Protein AF-A0A815VC50-F1 (afdb_monomer_lite)

Sequence (295 aa):
MYHSRWTILRDLRRMSMQDFLNVAVPGYKASHRHTVRRRLSILYHKERKRVKEILRNVQAISLTTDVWRSTTRSDHEIEENVSDDTSECSTDEEHDEAKGSCDTSSEEEENDESDDKTVNVQELSEVENIENEKERGETELLIRVHNVLKKTRAIISLIRRSSVIDAHVRLKAKNRLIEVDQDPQLTTNEIKKKLGTKVSDLFLDFIVRWNSTFRMVKRFLTYREVISALIAPSHLVKDLKNGQVDKLKSFEFTHETWDKLASLKRIMEPFSWATKMLSGRTYETLAIAQFVMKS

Secondary structure (DSSP, 8-state):
----TTHHHHHTTSHHHHHHHHHHSTTPPPPPHHHHHHHHHHHHHHHHHHHHHHHTT-S-----------S---SS--------------------------------------------HHHHHHHHHHHHHHHHHHHHHHHHHHHHHHHHHHHHHHHHH-HHHHHHHHHHHHHHHHHTT--TT--HHHHHHHHTS-PPPP----TT-HHHHHHHHHHHHTTHHHHHHHHTTGGGSTT--HHHHHHHHHT---HHHHHHHHHHHHHHHHHHHHHHHHT-SSS-HHHHHHHHHT-

Organism: NCBI:txid1234261

Foldseek 3Di:
DDDDPDVVLVVCPDPVNVVVCCVVPNPDDRDDPVVVVVVVVVVVVVVVVVVVVVVVPDPDDDDDDDDDDDPPPPDDDPDPPPPPPPDDDDDDDDDDDDDDDDDDDDDDDDDDDDDDDPDDPVVVVVVVVVVVVVVVVVVVVVVVLVLLLVLLQLLLVLCVVDPLSVVQLQVVLLVVVVVVPPPVPDDPVNVVVSNPDRLDGQDRAPVVDVLSVLVNLVSSLSSVVSLCVCLVPVVPRPPDDPVSNVSSPVSPCDPVSSVVSVVVNVVCVLVNVLCVQLVDDPDDNVVVNVVSVVD

InterPro domains:
  IPR012337 Ribonuclease H-like superfamily [SSF53098] (49-286)
  IPR052035 Zinc finger BED domain-containing [PTHR46481] (144-282)

Radius of gyration: 29.99 Å; chains: 1; bounding box: 70×73×72 Å

pLDDT: mean 71.06, std 22.18, range [24.05, 96.62]

Structure (mmCIF, N/CA/C/O backbone):
data_AF-A0A815VC50-F1
#
_entry.id   AF-A0A815VC50-F1
#
loop_
_atom_site.group_PDB
_atom_site.id
_atom_site.type_symbol
_atom_site.label_atom_id
_atom_site.label_alt_id
_atom_site.label_comp_id
_atom_site.label_asym_id
_atom_site.label_entity_id
_atom_site.label_seq_id
_atom_site.pdbx_PDB_ins_code
_atom_site.Cartn_x
_atom_site.Cartn_y
_atom_site.Cartn_z
_atom_site.occupancy
_atom_site.B_iso_or_equiv
_atom_site.auth_seq_id
_atom_site.auth_comp_id
_atom_site.auth_asym_id
_atom_site.auth_atom_id
_atom_site.pdbx_PDB_model_num
ATOM 1 N N . MET A 1 1 ? -13.812 7.001 0.220 1.00 32.41 1 MET A N 1
ATOM 2 C CA . MET A 1 1 ? -14.513 6.054 -0.676 1.00 32.41 1 MET A CA 1
ATOM 3 C C . MET A 1 1 ? -16.007 6.323 -0.560 1.00 32.41 1 MET A C 1
ATOM 5 O O . MET A 1 1 ? -16.736 5.509 -0.022 1.00 32.41 1 MET A O 1
ATOM 9 N N . TYR A 1 2 ? -16.453 7.488 -1.028 1.00 31.72 2 TYR A N 1
ATOM 10 C CA . TYR A 1 2 ? -17.873 7.817 -1.104 1.00 31.72 2 TYR A CA 1
ATOM 11 C C . TYR A 1 2 ? -18.279 7.659 -2.561 1.00 31.72 2 TYR A C 1
ATOM 13 O O . TYR A 1 2 ? -18.161 8.562 -3.382 1.00 31.72 2 TYR A O 1
ATOM 21 N N . HIS A 1 3 ? -18.619 6.421 -2.912 1.00 34.75 3 HIS A N 1
ATOM 22 C CA . HIS A 1 3 ? -19.383 6.170 -4.119 1.00 34.75 3 HIS A CA 1
ATOM 23 C C . HIS A 1 3 ? -20.773 6.760 -3.900 1.00 34.75 3 HIS A C 1
ATOM 25 O O . HIS A 1 3 ? -21.387 6.534 -2.861 1.00 34.75 3 HIS A O 1
ATOM 31 N N . SER A 1 4 ? -21.212 7.541 -4.882 1.00 39.03 4 SER A N 1
ATOM 32 C CA . SER A 1 4 ? -22.511 8.193 -5.006 1.00 39.03 4 SER A CA 1
ATOM 33 C C . SER A 1 4 ? -23.614 7.442 -4.262 1.00 39.03 4 SER A C 1
ATOM 35 O O . SER A 1 4 ? -23.764 6.238 -4.459 1.00 39.03 4 SER A O 1
ATOM 37 N N . ARG A 1 5 ? -24.381 8.184 -3.457 1.00 44.69 5 ARG A N 1
ATOM 38 C CA . ARG A 1 5 ? -25.388 7.808 -2.443 1.00 44.69 5 ARG A CA 1
ATOM 39 C C . ARG A 1 5 ? -26.278 6.561 -2.675 1.00 44.69 5 ARG A C 1
ATOM 41 O O . ARG A 1 5 ? -26.993 6.214 -1.751 1.00 44.69 5 ARG A O 1
ATOM 48 N N . TRP A 1 6 ? -26.267 5.858 -3.819 1.00 55.69 6 TRP A N 1
ATOM 49 C CA . TRP A 1 6 ? -27.098 4.671 -4.106 1.00 55.69 6 TRP A CA 1
ATOM 50 C C . TRP A 1 6 ? -26.498 3.650 -5.107 1.00 55.69 6 TRP A C 1
ATOM 52 O O . TRP A 1 6 ? -27.229 3.096 -5.934 1.00 55.69 6 TRP A O 1
ATOM 62 N N . THR A 1 7 ? -25.194 3.348 -5.066 1.00 55.28 7 THR A N 1
ATOM 63 C CA . THR A 1 7 ? -24.587 2.352 -5.982 1.00 55.28 7 THR A CA 1
ATOM 64 C C . THR A 1 7 ? -25.113 0.929 -5.799 1.00 55.28 7 THR A C 1
ATOM 66 O O . THR A 1 7 ? -25.376 0.271 -6.797 1.00 5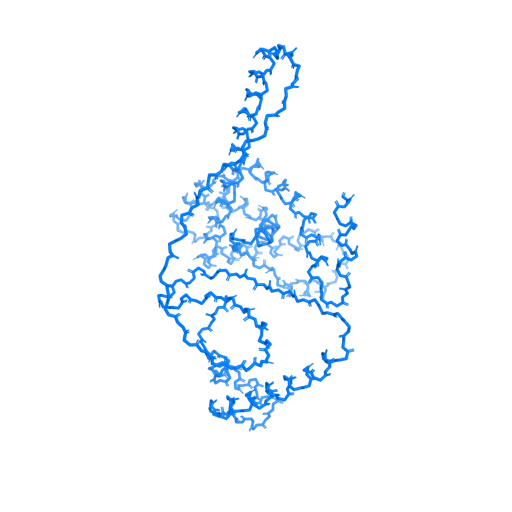5.28 7 THR A O 1
ATOM 69 N N . ILE A 1 8 ? -25.408 0.487 -4.574 1.00 58.78 8 ILE A N 1
ATOM 70 C CA . ILE A 1 8 ? -25.855 -0.896 -4.300 1.00 58.78 8 ILE A CA 1
ATOM 71 C C . ILE A 1 8 ? -27.151 -1.248 -5.055 1.00 58.78 8 ILE A C 1
ATOM 73 O O . ILE A 1 8 ? -27.265 -2.316 -5.651 1.00 58.78 8 ILE A O 1
ATOM 77 N N . LEU A 1 9 ? -28.128 -0.335 -5.099 1.00 63.12 9 LEU A N 1
ATOM 78 C CA . LEU A 1 9 ? -29.391 -0.553 -5.824 1.00 63.12 9 LEU A CA 1
ATOM 79 C C . LEU A 1 9 ? -29.242 -0.468 -7.346 1.00 63.12 9 LEU A C 1
ATOM 81 O O . LEU A 1 9 ? -30.058 -1.034 -8.079 1.00 63.12 9 LEU A O 1
ATOM 85 N N . ARG A 1 10 ? -28.235 0.272 -7.822 1.00 66.50 10 ARG A N 1
ATOM 86 C CA . ARG A 1 10 ? -27.854 0.297 -9.236 1.00 66.50 10 ARG A CA 1
ATOM 87 C C . ARG A 1 10 ? -27.146 -1.001 -9.615 1.00 66.50 10 ARG A C 1
ATOM 89 O O . ARG A 1 10 ? -27.420 -1.548 -10.676 1.00 66.50 10 ARG A O 1
ATOM 96 N N . ASP A 1 11 ? -26.304 -1.516 -8.728 1.00 70.50 11 ASP A N 1
ATOM 97 C CA . ASP A 1 11 ? -25.527 -2.733 -8.933 1.00 70.50 11 ASP A CA 1
ATOM 98 C C . ASP A 1 11 ? -26.416 -3.985 -8.919 1.00 70.50 11 ASP A C 1
ATOM 100 O O . ASP A 1 11 ? -26.249 -4.841 -9.780 1.00 70.50 11 ASP A O 1
ATOM 104 N N . LEU A 1 12 ? -27.453 -4.038 -8.069 1.00 72.00 12 LEU A N 1
ATOM 105 C CA . LEU A 1 12 ? -28.485 -5.094 -8.098 1.00 72.00 12 LEU A CA 1
ATOM 106 C C . LEU A 1 12 ? -29.311 -5.129 -9.395 1.00 72.00 12 LEU A C 1
ATOM 108 O O . LEU A 1 12 ? -29.984 -6.120 -9.673 1.00 72.00 12 LEU A O 1
ATOM 112 N N . ARG A 1 13 ? -29.290 -4.048 -10.182 1.00 72.88 13 ARG A N 1
ATOM 113 C CA . ARG A 1 13 ? -29.954 -3.963 -11.489 1.00 72.88 13 ARG A CA 1
ATOM 114 C C . ARG A 1 13 ? -29.009 -4.164 -12.673 1.00 72.88 13 ARG A C 1
ATOM 116 O O . ARG A 1 13 ? -29.467 -4.116 -13.809 1.00 72.88 13 ARG A O 1
ATOM 123 N N . ARG A 1 14 ? -27.713 -4.386 -12.441 1.00 81.31 14 ARG A N 1
ATOM 124 C CA . ARG A 1 14 ? -26.775 -4.734 -13.517 1.00 81.31 14 ARG A CA 1
ATOM 125 C C . ARG A 1 14 ? -27.054 -6.152 -14.005 1.00 81.31 14 ARG A C 1
ATOM 127 O O . ARG A 1 14 ? -27.254 -7.034 -13.175 1.00 81.31 14 ARG A O 1
ATOM 134 N N . MET A 1 15 ? -26.992 -6.367 -15.324 1.00 77.50 15 MET A N 1
ATOM 135 C CA . MET A 1 15 ? -27.198 -7.685 -15.951 1.00 77.50 15 MET A CA 1
ATOM 136 C C . MET A 1 15 ? -26.395 -8.782 -15.253 1.00 77.50 15 MET A C 1
ATOM 138 O O . MET A 1 15 ? -26.977 -9.739 -14.772 1.00 77.50 15 MET A O 1
ATOM 142 N N . SER A 1 16 ? -25.092 -8.572 -15.043 1.00 80.69 16 SER A N 1
ATOM 143 C CA . SER A 1 16 ? -24.226 -9.562 -14.389 1.00 80.69 16 SER A CA 1
ATOM 144 C C . SER A 1 16 ? -24.692 -9.974 -12.986 1.00 80.69 16 SER A C 1
ATOM 146 O O . SER A 1 16 ? -24.498 -11.113 -12.575 1.00 80.69 16 SER A O 1
ATOM 148 N N . MET A 1 17 ? -25.287 -9.047 -12.228 1.00 83.56 17 MET A N 1
ATOM 149 C CA . MET A 1 17 ? -25.815 -9.334 -10.894 1.00 83.56 17 MET A CA 1
ATOM 150 C C . MET A 1 17 ? -27.189 -10.004 -10.975 1.00 83.56 17 MET A C 1
ATOM 152 O O . MET A 1 17 ? -27.487 -10.865 -10.157 1.00 83.56 17 MET A O 1
ATOM 156 N N . GLN A 1 18 ? -28.016 -9.641 -11.958 1.00 82.06 18 GLN A N 1
ATOM 157 C CA . GLN A 1 18 ? -29.292 -10.314 -12.213 1.00 82.06 18 GLN A CA 1
ATOM 158 C C . GLN A 1 18 ? -29.081 -11.757 -12.671 1.00 82.06 18 GLN A C 1
ATOM 160 O O . GLN A 1 18 ? -29.758 -12.641 -12.164 1.00 82.06 18 GLN A O 1
ATOM 165 N N . ASP A 1 19 ? -28.104 -12.007 -13.540 1.00 84.31 19 ASP A N 1
ATOM 166 C CA . ASP A 1 19 ? -27.729 -13.350 -13.985 1.00 84.31 19 ASP A CA 1
ATOM 167 C C . ASP A 1 19 ? -27.261 -14.200 -12.799 1.00 84.31 19 ASP A C 1
ATOM 169 O O . ASP A 1 19 ? -27.756 -15.306 -12.589 1.00 84.31 19 ASP A O 1
ATOM 173 N N . PHE A 1 20 ? -26.382 -13.647 -11.954 1.00 87.25 20 PHE A N 1
ATOM 174 C CA . PHE A 1 20 ? -25.964 -14.294 -10.710 1.00 87.25 20 PHE A CA 1
ATOM 175 C C . PHE A 1 20 ? -27.154 -14.603 -9.789 1.00 87.25 20 PHE A C 1
ATOM 177 O O . PHE A 1 20 ? -27.269 -15.714 -9.274 1.00 87.25 20 PHE A O 1
ATOM 184 N N . LEU A 1 21 ? -28.056 -13.638 -9.588 1.00 86.06 21 LEU A N 1
ATOM 185 C CA . LEU A 1 21 ? -29.216 -13.802 -8.712 1.00 86.06 21 LEU A CA 1
ATOM 186 C C . LEU A 1 21 ? -30.240 -14.784 -9.280 1.00 86.06 21 LEU A C 1
ATOM 188 O O . LEU A 1 21 ? -30.846 -15.502 -8.501 1.00 86.06 21 LEU A O 1
ATOM 192 N N . ASN A 1 22 ? -30.397 -14.870 -10.599 1.00 83.62 22 ASN A N 1
ATOM 193 C CA . ASN A 1 22 ? -31.264 -15.855 -11.242 1.00 83.62 22 ASN A CA 1
ATOM 194 C C . ASN A 1 22 ? -30.740 -17.285 -11.065 1.00 83.62 22 ASN A C 1
ATOM 196 O O . ASN A 1 22 ? -31.541 -18.207 -10.940 1.00 83.62 22 ASN A O 1
ATOM 200 N N . VAL A 1 23 ? -29.416 -17.472 -11.025 1.00 89.31 23 VAL A N 1
ATOM 201 C CA . VAL A 1 23 ? -28.799 -18.774 -10.724 1.00 89.31 23 VAL A CA 1
ATOM 202 C C . VAL A 1 23 ? -28.910 -19.102 -9.235 1.00 89.31 23 VAL A C 1
ATOM 204 O O . VAL A 1 23 ? -29.291 -20.212 -8.877 1.00 89.31 23 VAL A O 1
ATOM 207 N N . ALA A 1 24 ? -28.581 -18.149 -8.358 1.00 89.50 24 ALA A N 1
ATOM 208 C CA . ALA A 1 24 ? -28.554 -18.377 -6.914 1.00 89.50 24 ALA A CA 1
ATOM 209 C C . ALA A 1 24 ? -29.959 -18.471 -6.292 1.00 89.50 24 ALA A C 1
ATOM 211 O O . ALA A 1 24 ? -30.178 -19.246 -5.364 1.00 89.50 24 ALA A O 1
ATOM 212 N N . VAL A 1 25 ? -30.902 -17.664 -6.783 1.00 87.25 25 VAL A N 1
ATOM 213 C CA . VAL A 1 25 ? -32.291 -17.583 -6.318 1.00 87.25 25 VAL A CA 1
ATOM 214 C C . VAL A 1 25 ? -33.215 -17.431 -7.538 1.00 87.25 25 VAL A C 1
ATOM 216 O O . VAL A 1 25 ? -33.608 -16.313 -7.896 1.00 87.25 25 VAL A O 1
ATOM 219 N N . PRO A 1 26 ? -33.579 -18.547 -8.197 1.00 87.25 26 PRO A N 1
ATOM 220 C CA . PRO A 1 26 ? -34.453 -18.524 -9.364 1.00 87.25 26 PRO A CA 1
ATOM 221 C C . PRO A 1 26 ? -35.760 -17.774 -9.085 1.00 87.25 26 PRO A C 1
ATOM 223 O O . PRO A 1 26 ? -36.450 -18.033 -8.100 1.00 87.25 26 PRO A O 1
ATOM 226 N N . GLY A 1 27 ? -36.097 -16.813 -9.949 1.00 81.62 27 GLY A N 1
ATOM 227 C CA . GLY A 1 27 ? -37.299 -15.984 -9.804 1.00 81.62 27 GLY A CA 1
ATOM 228 C C . GLY A 1 27 ? -37.138 -14.747 -8.912 1.00 81.62 27 GLY A C 1
ATOM 229 O O . GLY A 1 27 ? -38.129 -14.065 -8.632 1.00 81.62 27 GLY A O 1
ATOM 230 N N . TYR A 1 28 ? -35.918 -14.410 -8.484 1.00 81.56 28 TYR A N 1
ATOM 231 C CA . TYR A 1 28 ? -35.664 -13.184 -7.732 1.00 81.56 28 TYR A CA 1
ATOM 232 C C . TYR A 1 28 ? -36.049 -11.926 -8.532 1.00 81.56 28 TYR A C 1
ATOM 234 O O . TYR A 1 28 ? -35.474 -11.613 -9.573 1.00 81.56 28 TYR A O 1
ATOM 242 N N . LYS A 1 29 ? -36.996 -11.142 -8.002 1.00 77.31 29 LYS A N 1
ATOM 243 C CA . LYS A 1 29 ? -37.354 -9.818 -8.535 1.00 77.31 29 LYS A CA 1
ATOM 244 C C . LYS A 1 29 ? -36.752 -8.724 -7.663 1.00 77.31 29 LYS A C 1
ATOM 246 O O . LYS A 1 29 ? -37.074 -8.604 -6.479 1.00 77.31 29 LYS A O 1
ATOM 251 N N . ALA A 1 30 ? -35.901 -7.891 -8.262 1.00 76.06 30 ALA A N 1
ATOM 252 C CA . ALA A 1 30 ? -35.276 -6.773 -7.566 1.00 76.06 30 ALA A CA 1
ATOM 253 C C . ALA A 1 30 ? -36.341 -5.819 -6.991 1.00 76.06 30 ALA A C 1
ATOM 255 O O . ALA A 1 30 ? -37.149 -5.241 -7.717 1.00 76.06 30 ALA A O 1
ATOM 256 N N . SER A 1 31 ? -36.335 -5.650 -5.667 1.00 78.25 31 SER A N 1
ATOM 257 C CA . SER A 1 31 ? -37.254 -4.740 -4.979 1.00 78.25 31 SER A CA 1
ATOM 258 C C . SER A 1 31 ? -37.032 -3.282 -5.386 1.00 78.25 31 SER A C 1
ATOM 260 O O . SER A 1 31 ? -35.904 -2.839 -5.611 1.00 78.25 31 SER A O 1
ATOM 262 N N . HIS A 1 32 ? -38.115 -2.500 -5.413 1.00 79.81 32 HIS A N 1
ATOM 263 C CA . HIS A 1 32 ? -38.032 -1.068 -5.688 1.00 79.81 32 HIS A CA 1
ATOM 264 C C . HIS A 1 32 ? -37.201 -0.331 -4.623 1.00 79.81 32 HIS A C 1
ATOM 266 O O . HIS A 1 32 ? -37.197 -0.703 -3.446 1.00 79.81 32 HIS A O 1
ATOM 272 N N . ARG A 1 33 ? -36.548 0.775 -5.012 1.00 76.25 33 ARG A N 1
ATOM 273 C CA . ARG A 1 33 ? -35.670 1.561 -4.121 1.00 76.25 33 ARG A CA 1
ATOM 274 C C . ARG A 1 33 ? -36.357 1.970 -2.814 1.00 76.25 33 ARG A C 1
ATOM 276 O O . ARG A 1 33 ? -35.742 1.917 -1.754 1.00 76.25 33 ARG A O 1
ATOM 283 N N . HIS A 1 34 ? -37.638 2.345 -2.885 1.00 78.31 34 HIS A N 1
ATOM 284 C CA . HIS A 1 34 ? -38.409 2.779 -1.717 1.00 78.31 34 HIS A CA 1
ATOM 285 C C . HIS A 1 34 ? -38.644 1.618 -0.747 1.00 78.31 34 HIS A C 1
ATOM 287 O O . HIS A 1 34 ? -38.520 1.798 0.462 1.00 78.31 34 HIS A O 1
ATOM 293 N N . THR A 1 35 ? -38.882 0.414 -1.271 1.00 83.44 35 THR A N 1
ATOM 294 C CA . THR A 1 35 ? -39.037 -0.807 -0.476 1.00 83.44 35 THR A CA 1
ATOM 295 C C . THR A 1 35 ? -37.738 -1.172 0.231 1.00 83.44 35 THR A C 1
ATOM 297 O O . THR A 1 35 ? -37.755 -1.443 1.429 1.00 83.44 35 THR A O 1
ATOM 300 N N . VAL A 1 36 ? -36.602 -1.126 -0.475 1.00 84.00 36 VAL A N 1
ATOM 301 C CA . VAL A 1 36 ? -35.292 -1.411 0.131 1.00 84.00 36 VAL A CA 1
ATOM 302 C C . VAL A 1 36 ? -34.946 -0.374 1.196 1.00 84.00 36 VAL A C 1
ATOM 304 O O . VAL A 1 36 ? -34.567 -0.758 2.297 1.00 84.00 36 VAL A O 1
ATOM 307 N N . ARG A 1 37 ? -35.162 0.923 0.934 1.00 81.38 37 ARG A N 1
ATOM 308 C CA . ARG A 1 37 ? -34.945 1.987 1.929 1.00 81.38 37 ARG A CA 1
ATOM 309 C C . ARG A 1 37 ? -35.813 1.790 3.172 1.00 81.38 37 ARG A C 1
ATOM 311 O O . ARG A 1 37 ? -35.305 1.889 4.284 1.00 81.38 37 ARG A O 1
ATOM 318 N N . ARG A 1 38 ? -37.103 1.481 2.996 1.00 87.00 38 ARG A N 1
ATOM 319 C CA . ARG A 1 38 ? -38.019 1.216 4.115 1.00 87.00 38 ARG A CA 1
ATOM 320 C C . ARG A 1 38 ? -37.554 0.014 4.936 1.00 87.00 38 ARG A C 1
ATOM 322 O O . ARG A 1 38 ? -37.465 0.115 6.153 1.00 87.00 38 ARG A O 1
ATOM 329 N N . ARG A 1 39 ? -37.214 -1.102 4.282 1.00 88.19 39 ARG A N 1
ATOM 330 C CA . ARG A 1 39 ? -36.718 -2.313 4.958 1.00 88.19 39 ARG A CA 1
ATOM 331 C C . ARG A 1 39 ? -35.397 -2.066 5.684 1.00 88.19 39 ARG A C 1
ATOM 333 O O . ARG A 1 39 ? -35.263 -2.484 6.826 1.00 88.19 39 ARG A O 1
ATOM 340 N N . LEU A 1 40 ? -34.462 -1.350 5.060 1.00 90.00 40 LEU A N 1
ATOM 341 C CA . LEU A 1 40 ? -33.188 -0.985 5.676 1.00 90.00 40 LEU A CA 1
ATOM 342 C C . LEU A 1 40 ? -33.395 -0.094 6.902 1.00 90.00 40 LEU A C 1
ATOM 344 O O . LEU A 1 40 ? -32.771 -0.325 7.928 1.00 90.00 40 LEU A O 1
ATOM 348 N N . SER A 1 41 ? -34.313 0.871 6.824 1.00 90.19 41 SER A N 1
ATOM 349 C CA . SER A 1 41 ? -34.678 1.706 7.969 1.00 90.19 41 SER A CA 1
ATOM 350 C C . SER A 1 41 ? -35.252 0.868 9.114 1.00 90.19 41 SER A C 1
ATOM 352 O O . SER A 1 41 ? -34.824 1.026 10.253 1.00 90.19 41 SER A O 1
ATOM 354 N N . ILE A 1 42 ? -36.159 -0.071 8.828 1.00 93.81 42 ILE A N 1
ATOM 355 C CA . ILE A 1 42 ? -36.715 -0.976 9.848 1.00 93.81 42 ILE A CA 1
ATOM 356 C C . ILE A 1 42 ? -35.608 -1.820 10.492 1.00 93.81 42 ILE A C 1
ATOM 358 O O . ILE A 1 42 ? -35.539 -1.902 11.717 1.00 93.81 42 ILE A O 1
ATOM 362 N N . LEU A 1 43 ? -34.724 -2.415 9.684 1.00 94.12 43 LEU A N 1
ATOM 363 C CA . LEU A 1 43 ? -33.597 -3.214 10.173 1.00 94.12 43 LEU A CA 1
ATOM 364 C C . LEU A 1 43 ? -32.639 -2.383 11.028 1.00 94.12 43 LEU A C 1
ATOM 366 O O . LEU A 1 43 ? -32.268 -2.821 12.112 1.00 94.12 43 LEU A O 1
ATOM 370 N N . TYR A 1 44 ? -32.304 -1.169 10.589 1.00 94.25 44 TYR A N 1
ATOM 371 C CA . TYR A 1 44 ? -31.472 -0.241 11.348 1.00 94.25 44 TYR A CA 1
ATOM 372 C C . TYR A 1 44 ? -32.078 0.062 12.720 1.00 94.25 44 TYR A C 1
ATOM 374 O O . TYR A 1 44 ? -31.405 -0.086 13.734 1.00 94.25 44 TYR A O 1
ATOM 382 N N . HIS A 1 45 ? -33.361 0.430 12.781 1.00 94.62 45 HIS A N 1
ATOM 383 C CA . HIS A 1 45 ? -34.016 0.739 14.054 1.00 94.62 45 HIS A CA 1
ATOM 384 C C . HIS A 1 45 ? -34.131 -0.489 14.963 1.00 94.62 45 HIS A C 1
ATOM 386 O O . HIS A 1 45 ? -33.991 -0.361 16.179 1.00 94.62 45 HIS A O 1
ATOM 392 N N . LYS A 1 46 ? -34.361 -1.676 14.388 1.00 96.62 46 LYS A N 1
ATOM 393 C CA . LYS A 1 46 ? -34.368 -2.942 15.127 1.00 96.62 46 LYS A CA 1
ATOM 394 C C . LYS A 1 46 ? -32.999 -3.221 15.754 1.00 96.62 46 LYS A C 1
ATOM 396 O O . LYS A 1 46 ? -32.928 -3.452 16.959 1.00 96.62 46 LYS A O 1
ATOM 401 N N . GLU A 1 47 ? -31.925 -3.151 14.969 1.00 96.19 47 GLU A N 1
ATOM 402 C CA . GLU A 1 47 ? -30.563 -3.382 15.464 1.00 96.19 47 GLU A CA 1
ATOM 403 C C . GLU A 1 47 ? -30.114 -2.302 16.448 1.00 96.19 47 GLU A C 1
ATOM 405 O O . GLU A 1 47 ? -29.542 -2.631 17.482 1.00 96.19 47 GLU A O 1
ATOM 410 N N . ARG A 1 48 ? -30.459 -1.031 16.208 1.00 94.81 48 ARG A N 1
ATOM 411 C CA . ARG A 1 48 ? -30.203 0.071 17.147 1.00 94.81 48 ARG A CA 1
ATOM 412 C C . ARG A 1 48 ? -30.832 -0.203 18.511 1.00 94.81 48 ARG A C 1
ATOM 414 O O . ARG A 1 48 ? -30.165 -0.021 19.523 1.00 94.81 48 ARG A O 1
ATOM 421 N N . LYS A 1 49 ? -32.093 -0.653 18.553 1.00 95.56 49 LYS A N 1
ATOM 422 C CA . LYS A 1 49 ? -32.764 -1.022 19.813 1.00 95.56 49 LYS A CA 1
ATOM 423 C C . LYS A 1 49 ? -32.053 -2.183 20.507 1.00 95.56 49 LYS A C 1
ATOM 425 O O . LYS A 1 49 ? -31.802 -2.098 21.702 1.00 95.56 49 LYS A O 1
ATOM 430 N N . ARG A 1 50 ? -31.693 -3.230 19.758 1.00 96.00 50 ARG A N 1
ATOM 431 C CA . ARG A 1 50 ? -30.975 -4.394 20.295 1.00 96.00 50 ARG A CA 1
ATOM 432 C C . ARG A 1 50 ? -29.618 -4.006 20.888 1.00 96.00 50 ARG A C 1
ATOM 434 O O . ARG A 1 50 ? -29.316 -4.396 22.007 1.00 96.00 50 ARG A O 1
ATOM 441 N N . VAL A 1 51 ? -28.813 -3.234 20.157 1.00 93.50 51 VAL A N 1
ATOM 442 C CA . VAL A 1 51 ? -27.506 -2.756 20.631 1.00 93.50 51 VAL A CA 1
ATOM 443 C C . VAL A 1 51 ? -27.678 -1.836 21.838 1.00 93.50 51 VAL A C 1
ATOM 445 O O . VAL A 1 51 ? -26.965 -2.014 22.816 1.00 93.50 51 VAL A O 1
ATOM 448 N N . LYS A 1 52 ? -28.660 -0.922 21.830 1.00 93.81 52 LYS A N 1
ATOM 449 C CA . LYS A 1 52 ? -28.953 -0.050 22.980 1.00 93.81 52 LYS A CA 1
ATOM 450 C C . LYS A 1 52 ? -29.263 -0.851 24.246 1.00 93.81 52 LYS A C 1
ATOM 452 O O . LYS A 1 52 ? -28.796 -0.477 25.312 1.00 93.81 52 LYS A O 1
ATOM 457 N N . GLU A 1 53 ? -30.005 -1.950 24.125 1.00 94.25 53 GLU A N 1
ATOM 458 C CA . GLU A 1 53 ? -30.296 -2.828 25.263 1.00 94.25 53 GLU A CA 1
ATOM 459 C C . GLU A 1 53 ? -29.046 -3.538 25.791 1.00 94.25 53 GLU A C 1
ATOM 461 O O . GLU A 1 53 ? -28.847 -3.623 26.996 1.00 94.25 53 GLU A O 1
ATOM 466 N N . ILE A 1 54 ? -28.163 -3.993 24.899 1.00 93.12 54 ILE A N 1
ATOM 467 C CA . ILE A 1 54 ? -26.885 -4.593 25.300 1.00 93.12 54 ILE A CA 1
ATOM 468 C C . ILE A 1 54 ? -26.031 -3.566 26.049 1.00 93.12 54 ILE A C 1
ATOM 470 O O . ILE A 1 54 ? -25.521 -3.872 27.121 1.00 93.12 54 ILE A O 1
ATOM 474 N N . LEU A 1 55 ? -25.918 -2.344 25.520 1.00 92.50 55 LEU A N 1
ATOM 475 C CA . LEU A 1 55 ? -25.083 -1.289 26.098 1.00 92.50 55 LEU A CA 1
ATOM 476 C C . LEU A 1 55 ? -25.546 -0.832 27.491 1.00 92.50 55 LEU A C 1
ATOM 478 O O . LEU A 1 55 ? -24.709 -0.383 28.263 1.00 92.50 55 LEU A O 1
ATOM 482 N N . ARG A 1 56 ? -26.833 -0.986 27.846 1.00 92.88 56 ARG A N 1
ATOM 483 C CA . ARG A 1 56 ? -27.350 -0.650 29.192 1.00 92.88 56 ARG A CA 1
ATOM 484 C C . ARG A 1 56 ? -26.674 -1.430 30.319 1.00 92.88 56 ARG A C 1
ATOM 486 O O . ARG A 1 56 ? -26.610 -0.931 31.432 1.00 92.88 56 ARG A O 1
ATOM 493 N N . ASN A 1 57 ? -26.197 -2.640 30.031 1.00 92.00 57 ASN A N 1
ATOM 494 C CA . ASN A 1 57 ? -25.641 -3.555 31.030 1.00 92.00 57 ASN A CA 1
ATOM 495 C C . ASN A 1 57 ? -24.106 -3.640 30.977 1.00 92.00 57 ASN A C 1
ATOM 497 O O . ASN A 1 57 ? -23.514 -4.513 31.608 1.00 92.00 57 ASN A O 1
ATOM 501 N N . VAL A 1 58 ? -23.453 -2.777 30.195 1.00 93.81 58 VAL A N 1
ATOM 502 C CA . VAL A 1 58 ? -21.996 -2.779 30.028 1.00 93.81 58 VAL A CA 1
ATOM 503 C C . VAL A 1 58 ? -21.377 -1.742 30.964 1.00 93.81 58 VAL A C 1
ATOM 505 O O . VAL A 1 58 ? -21.822 -0.602 31.009 1.00 93.81 58 VAL A O 1
ATOM 508 N N . GLN A 1 59 ? -20.330 -2.129 31.696 1.00 93.81 59 GLN A N 1
ATOM 509 C CA . GLN A 1 59 ? -19.646 -1.249 32.655 1.00 93.81 59 GLN A CA 1
ATOM 510 C C . GLN A 1 59 ? -18.729 -0.214 31.988 1.00 93.81 59 GLN A C 1
ATOM 512 O O . GLN A 1 59 ? -18.554 0.880 32.511 1.00 93.81 59 GLN A O 1
ATOM 517 N N . ALA A 1 60 ? -18.128 -0.559 30.847 1.00 90.06 60 ALA A N 1
ATOM 518 C CA . ALA A 1 60 ? -17.197 0.302 30.128 1.00 90.06 60 ALA A CA 1
ATOM 519 C C . ALA A 1 60 ? -17.273 0.057 28.619 1.00 90.06 60 ALA A C 1
ATOM 521 O O . ALA A 1 60 ? -17.389 -1.081 28.161 1.00 90.06 60 ALA A O 1
ATOM 522 N N . ILE A 1 61 ? -17.180 1.132 27.840 1.00 88.19 61 ILE A N 1
ATOM 523 C CA . ILE A 1 61 ? -17.239 1.099 26.378 1.00 88.19 61 ILE A CA 1
ATOM 524 C C . ILE A 1 61 ? -16.007 1.825 25.840 1.00 88.19 61 ILE A C 1
ATOM 526 O O . ILE A 1 61 ? -15.628 2.876 26.346 1.00 88.19 61 ILE A O 1
ATOM 530 N N . SER A 1 62 ? -15.397 1.276 24.791 1.00 86.19 62 SER A N 1
ATOM 531 C CA . SER A 1 62 ? -14.369 1.957 24.003 1.00 86.19 62 SER A CA 1
ATOM 532 C C . SER A 1 62 ? -14.859 2.094 22.567 1.00 86.19 62 SER A C 1
ATOM 534 O O . SER A 1 62 ? -15.379 1.138 21.987 1.00 86.19 62 SER A O 1
ATOM 536 N N . LEU A 1 63 ? -14.720 3.294 22.006 1.00 85.38 63 LEU A N 1
ATOM 537 C CA . LEU A 1 63 ? -15.124 3.616 20.644 1.00 85.38 63 LEU A CA 1
ATOM 538 C C . LEU A 1 63 ? -13.888 3.983 19.828 1.00 85.38 63 LEU A C 1
ATOM 540 O O . LEU A 1 63 ? -13.045 4.762 20.262 1.00 85.38 63 LEU A O 1
ATOM 544 N N . THR A 1 64 ? -13.797 3.431 18.622 1.00 83.06 64 THR A N 1
ATOM 545 C CA . THR A 1 64 ? -12.748 3.775 17.661 1.00 83.06 64 THR A CA 1
ATOM 546 C C . THR A 1 64 ? -13.385 4.423 16.443 1.00 83.06 64 THR A C 1
ATOM 548 O O . THR A 1 64 ? -14.232 3.798 15.797 1.00 83.06 64 THR A O 1
ATOM 551 N N . THR A 1 65 ? -12.939 5.624 16.090 1.00 80.25 65 THR A N 1
ATOM 552 C CA . THR A 1 65 ? -13.411 6.348 14.904 1.00 80.25 65 THR A CA 1
ATOM 553 C C . THR A 1 65 ? -12.285 6.429 13.877 1.00 80.25 65 THR A C 1
ATOM 555 O O . THR A 1 65 ? -11.175 6.845 14.197 1.00 80.25 65 THR A O 1
ATOM 558 N N . ASP A 1 66 ? -12.555 6.013 12.638 1.00 78.50 66 ASP A N 1
ATOM 559 C CA . ASP A 1 66 ? -11.618 6.142 11.516 1.00 78.50 66 ASP A CA 1
ATOM 560 C C . ASP A 1 66 ? -11.982 7.395 10.712 1.00 78.50 66 ASP A C 1
ATOM 562 O O . ASP A 1 66 ? -13.053 7.464 10.106 1.00 78.50 66 ASP A O 1
ATOM 566 N N . VAL A 1 67 ? -11.098 8.394 10.728 1.00 77.56 67 VAL A N 1
ATOM 567 C CA . VAL A 1 67 ? -11.284 9.668 10.026 1.00 77.56 67 VAL A CA 1
ATOM 568 C C . VAL A 1 67 ? -10.375 9.697 8.801 1.00 77.56 67 VAL A C 1
ATOM 570 O O . VAL A 1 67 ? -9.154 9.581 8.899 1.00 77.56 67 VAL A O 1
ATOM 573 N N . TRP A 1 68 ? -10.952 9.893 7.613 1.00 68.25 68 TRP A N 1
ATOM 574 C CA . TRP A 1 68 ? -10.184 10.048 6.377 1.00 68.25 68 TRP A CA 1
ATOM 575 C C . TRP A 1 68 ? -10.736 11.166 5.491 1.00 68.25 68 TRP A C 1
ATOM 577 O O . TRP A 1 68 ? -11.945 11.326 5.331 1.00 68.25 68 TRP A O 1
ATOM 587 N N . ARG A 1 69 ? -9.838 11.886 4.808 1.00 60.94 69 ARG A N 1
ATOM 588 C CA . ARG A 1 69 ? -10.195 12.878 3.783 1.00 60.94 69 ARG A CA 1
ATOM 589 C C . ARG A 1 69 ? -10.226 12.224 2.398 1.00 60.94 69 ARG A C 1
ATOM 591 O O . ARG A 1 69 ? -9.277 11.544 2.002 1.00 60.94 69 ARG A O 1
ATOM 598 N N . SER A 1 70 ? -11.314 12.409 1.649 1.00 62.88 70 SER A N 1
ATOM 599 C CA . SER A 1 70 ? -11.380 12.029 0.229 1.00 62.88 70 SER A CA 1
ATOM 600 C C . SER A 1 70 ? -10.830 13.176 -0.621 1.00 62.88 70 SER A C 1
ATOM 602 O O . SER A 1 70 ? -11.237 14.315 -0.440 1.00 62.88 70 SER A O 1
ATOM 604 N N . THR A 1 71 ? -9.932 12.901 -1.568 1.00 53.66 71 THR A N 1
ATOM 605 C CA . THR A 1 71 ? -9.425 13.905 -2.530 1.00 53.66 71 THR A CA 1
ATOM 606 C C . THR A 1 71 ? -10.419 14.238 -3.643 1.00 53.66 71 THR A C 1
ATOM 608 O O . THR A 1 71 ? -10.155 15.092 -4.483 1.00 53.66 71 THR A O 1
ATOM 611 N N . THR A 1 72 ? -11.574 13.574 -3.662 1.00 51.28 72 THR A N 1
ATOM 612 C CA . THR A 1 72 ? -12.696 13.915 -4.536 1.00 51.28 72 THR A CA 1
ATOM 613 C C . THR A 1 72 ? -13.360 15.182 -3.992 1.00 51.28 72 THR A C 1
ATOM 615 O O . THR A 1 72 ? -14.296 15.095 -3.208 1.00 51.28 72 THR A O 1
ATOM 618 N N . ARG A 1 73 ? -12.850 16.361 -4.371 1.00 39.38 73 ARG A N 1
ATOM 619 C CA . ARG A 1 73 ? -13.620 17.610 -4.301 1.00 39.38 73 ARG A CA 1
ATOM 620 C C . ARG A 1 73 ? -14.720 17.515 -5.357 1.00 39.38 73 ARG A C 1
ATOM 622 O O . ARG A 1 73 ? -14.508 17.859 -6.512 1.00 39.38 73 ARG A O 1
ATOM 629 N N . SER A 1 74 ? -15.852 16.932 -4.991 1.00 35.72 74 SER A N 1
ATOM 630 C CA . SER A 1 74 ? -17.117 17.423 -5.519 1.00 35.72 74 SER A CA 1
ATOM 631 C C . SER A 1 74 ? -17.486 18.585 -4.619 1.00 35.72 74 SER A C 1
ATOM 633 O O . SER A 1 74 ? -17.648 18.388 -3.417 1.00 35.72 74 SER A O 1
ATOM 635 N N . ASP A 1 75 ? -17.501 19.782 -5.189 1.00 34.28 75 ASP A N 1
ATOM 636 C CA . ASP A 1 75 ? -17.990 20.975 -4.521 1.00 34.28 75 ASP A CA 1
ATOM 637 C C . ASP A 1 75 ? -19.382 20.688 -3.932 1.00 34.28 75 ASP A C 1
ATOM 639 O O . ASP A 1 75 ? -20.203 20.027 -4.573 1.00 34.28 75 ASP A O 1
ATOM 643 N N . HIS A 1 76 ? -19.590 21.173 -2.706 1.00 35.03 76 HIS A N 1
ATOM 644 C CA . HIS A 1 76 ? -20.729 20.977 -1.797 1.00 35.03 76 HIS A CA 1
ATOM 645 C C . HIS A 1 76 ? -20.568 19.851 -0.755 1.00 35.03 76 HIS A C 1
ATOM 647 O O . HIS A 1 76 ? -20.405 18.680 -1.083 1.00 35.03 76 HIS A O 1
ATOM 653 N N . GLU A 1 77 ? -20.701 20.277 0.509 1.00 30.92 77 GLU A N 1
ATOM 654 C CA . GLU A 1 77 ? -20.741 19.522 1.774 1.00 30.92 77 GLU A CA 1
ATOM 655 C C . GLU A 1 77 ? -19.379 19.325 2.477 1.00 30.92 77 GLU A C 1
ATOM 657 O O . GLU A 1 77 ? -18.703 18.301 2.379 1.00 30.92 77 GLU A O 1
ATOM 662 N N . ILE A 1 78 ? -18.998 20.356 3.246 1.00 32.56 78 ILE A N 1
ATOM 663 C CA . ILE A 1 78 ? -18.175 20.210 4.452 1.00 32.56 78 ILE A CA 1
ATOM 664 C C . ILE A 1 78 ? -19.065 19.488 5.473 1.00 32.56 78 ILE A C 1
ATOM 666 O O . ILE A 1 78 ? -19.933 20.111 6.070 1.00 32.56 78 ILE A O 1
ATOM 670 N N . GLU A 1 79 ? -18.894 18.178 5.641 1.00 33.91 79 GLU A N 1
ATOM 671 C CA . GLU A 1 79 ? -19.358 17.489 6.851 1.00 33.91 79 GLU A CA 1
ATOM 672 C C . GLU A 1 79 ? -18.156 17.298 7.776 1.00 33.91 79 GLU A C 1
ATOM 674 O O . GLU A 1 79 ? -17.347 16.373 7.645 1.00 33.91 79 GLU A O 1
ATOM 679 N N . GLU A 1 80 ? -18.038 18.245 8.697 1.00 32.84 80 GLU A N 1
ATOM 680 C CA . GLU A 1 80 ? -17.341 18.105 9.962 1.00 32.84 80 GLU A CA 1
ATOM 681 C C . GLU A 1 80 ? -18.140 17.097 10.804 1.00 32.84 80 GLU A C 1
ATOM 683 O O . GLU A 1 80 ? -19.179 17.417 11.368 1.00 32.84 80 GLU A O 1
ATOM 688 N N . ASN A 1 81 ? -17.716 15.829 10.819 1.00 34.41 81 ASN A N 1
ATOM 689 C CA . ASN A 1 81 ? -18.308 14.822 11.703 1.00 34.41 81 ASN A CA 1
ATOM 690 C C . ASN A 1 81 ? -17.738 14.996 13.118 1.00 34.41 81 ASN A C 1
ATOM 692 O O . ASN A 1 81 ? -16.935 14.183 13.575 1.00 34.41 81 ASN A O 1
ATOM 696 N N . VAL A 1 82 ? -18.147 16.070 13.792 1.00 34.38 82 VAL A N 1
ATOM 697 C CA . VAL A 1 82 ? -18.178 16.123 15.254 1.00 34.38 82 VAL A CA 1
ATOM 698 C C . VAL A 1 82 ? -19.519 15.517 15.650 1.00 34.38 82 VAL A C 1
ATOM 700 O O . VAL A 1 82 ? -20.557 16.163 15.581 1.00 34.38 82 VAL A O 1
ATOM 703 N N . SER A 1 83 ? -19.517 14.230 15.985 1.00 31.42 83 SER A N 1
ATOM 704 C CA . SER A 1 83 ? -20.609 13.646 16.759 1.00 31.42 83 SER A CA 1
ATOM 705 C C . SER A 1 83 ? -20.243 13.809 18.228 1.00 31.42 83 SER A C 1
ATOM 707 O O . SER A 1 83 ? -19.690 12.888 18.833 1.00 31.42 83 SER A O 1
ATOM 709 N N . ASP A 1 84 ? -20.473 15.014 18.738 1.00 32.62 84 ASP A N 1
ATOM 710 C CA . ASP A 1 84 ? -20.667 15.238 20.162 1.00 32.62 84 ASP A CA 1
ATOM 711 C C . ASP A 1 84 ? -22.136 14.904 20.439 1.00 32.62 84 ASP A C 1
ATOM 713 O O . ASP A 1 84 ? -23.033 15.491 19.839 1.00 32.62 84 ASP A O 1
ATOM 717 N N . ASP A 1 85 ? -22.377 13.860 21.223 1.00 28.75 85 ASP A N 1
ATOM 718 C CA . ASP A 1 85 ? -23.724 13.385 21.555 1.00 28.75 85 ASP A CA 1
ATOM 719 C C . ASP A 1 85 ? -23.736 12.991 23.043 1.00 28.75 85 ASP A C 1
ATOM 721 O O . ASP A 1 85 ? -24.099 11.884 23.441 1.00 28.75 85 ASP A O 1
ATOM 725 N N . THR A 1 86 ? -23.295 13.920 23.891 1.00 32.97 86 THR A N 1
ATOM 726 C CA . THR A 1 86 ? -23.700 14.008 25.297 1.00 32.97 86 THR A CA 1
ATOM 727 C C . THR A 1 86 ? -24.980 14.841 25.380 1.00 32.97 86 THR A C 1
ATOM 729 O O . THR A 1 86 ? -24.973 15.990 25.801 1.00 32.97 86 THR A O 1
ATOM 732 N N . SER A 1 87 ? -26.125 14.270 24.983 1.00 33.06 87 SER A N 1
ATOM 733 C CA . SER A 1 87 ? -27.419 14.846 25.373 1.00 33.06 87 SER A CA 1
ATOM 734 C C . SER A 1 87 ? -27.859 14.235 26.705 1.00 33.06 87 SER A C 1
ATOM 736 O O . SER A 1 87 ? -28.509 13.182 26.745 1.00 33.06 87 SER A O 1
ATOM 738 N N . GLU A 1 88 ? -27.493 14.897 27.799 1.00 29.34 88 GLU A N 1
ATOM 739 C CA . GLU A 1 88 ? -28.271 14.832 29.030 1.00 29.34 88 GLU A CA 1
ATOM 740 C C . GLU A 1 88 ? -29.629 15.508 28.814 1.00 29.34 88 GLU A C 1
ATOM 742 O O . GLU A 1 88 ? -29.792 16.457 28.050 1.00 29.34 88 GLU A O 1
ATOM 747 N N . CYS A 1 89 ? -30.634 14.935 29.459 1.00 24.05 89 CYS A N 1
ATOM 748 C CA . CYS A 1 89 ? -32.020 15.350 29.426 1.00 24.05 89 CYS A CA 1
ATOM 749 C C . CYS A 1 89 ? -32.331 16.019 30.760 1.00 24.05 89 CYS A C 1
ATOM 751 O O . CYS A 1 89 ? -32.388 15.287 31.741 1.00 24.05 89 CYS A O 1
ATOM 753 N N . SER A 1 90 ? -32.603 17.329 30.776 1.00 27.41 90 SER A N 1
ATOM 754 C CA . SER A 1 90 ? -33.705 17.937 31.550 1.00 27.41 90 SER A CA 1
ATOM 755 C C . SER A 1 90 ? -33.676 19.475 31.528 1.00 27.41 90 SER A C 1
ATOM 757 O O . SER A 1 90 ? -32.719 20.077 31.994 1.00 27.41 90 SER A O 1
ATOM 759 N N . THR A 1 91 ? -34.782 20.028 31.016 1.00 28.31 91 THR A N 1
ATOM 760 C CA . THR A 1 91 ? -35.610 21.130 31.554 1.00 28.31 91 THR A CA 1
ATOM 761 C C . THR A 1 91 ? -35.052 22.544 31.785 1.00 28.31 91 THR A C 1
ATOM 763 O O . THR A 1 91 ? -34.185 22.768 32.620 1.00 28.31 91 THR A O 1
ATOM 766 N N . ASP A 1 92 ? -35.791 23.456 31.143 1.00 27.97 92 ASP A N 1
ATOM 767 C CA . ASP A 1 92 ? -36.284 24.764 31.593 1.00 27.97 92 ASP A CA 1
ATOM 768 C C . ASP A 1 92 ? -35.585 26.054 31.141 1.00 27.97 92 ASP A C 1
ATOM 770 O O . ASP A 1 92 ? -34.374 26.166 30.987 1.00 27.97 92 ASP A O 1
ATOM 774 N N . GLU A 1 93 ? -36.487 26.982 30.823 1.00 30.14 93 GLU A N 1
ATOM 775 C CA . GLU A 1 93 ? -36.382 28.285 30.185 1.00 30.14 93 GLU A CA 1
ATOM 776 C C . GLU A 1 93 ? -35.505 29.262 30.979 1.00 30.14 93 GLU A C 1
ATOM 778 O O . GLU A 1 93 ? -35.613 29.318 32.197 1.00 30.14 93 GLU A O 1
ATOM 783 N N . GLU A 1 94 ? -34.710 30.090 30.293 1.00 29.38 94 GLU A N 1
ATOM 784 C CA . GLU A 1 94 ? -34.844 31.555 30.339 1.00 29.38 94 GLU A CA 1
ATOM 785 C C . GLU A 1 94 ? -33.844 32.255 29.400 1.00 29.38 94 GLU A C 1
ATOM 787 O O . GLU A 1 94 ? -32.806 31.721 29.009 1.00 29.38 94 GLU A O 1
ATOM 792 N N . HIS A 1 95 ? -34.261 33.446 28.978 1.00 27.89 95 HIS A N 1
ATOM 793 C CA . HIS A 1 95 ? -33.581 34.405 28.118 1.00 27.89 95 HIS A CA 1
ATOM 794 C C . HIS A 1 95 ? -32.219 34.858 28.674 1.00 27.89 95 HIS A C 1
ATOM 796 O O . HIS A 1 95 ? -32.097 35.059 29.873 1.00 27.89 95 HIS A O 1
ATOM 802 N N . ASP A 1 96 ? -31.232 35.108 27.803 1.00 28.08 96 ASP A N 1
ATOM 803 C CA . ASP A 1 96 ? -30.672 36.459 27.619 1.00 28.08 96 ASP A CA 1
ATOM 804 C C . ASP A 1 96 ? -29.516 36.513 26.604 1.00 28.08 96 ASP A C 1
ATOM 806 O O . ASP A 1 96 ? -28.707 35.598 26.444 1.00 28.08 96 ASP A O 1
ATOM 810 N N . GLU A 1 97 ? -29.488 37.627 25.873 1.00 28.08 97 GLU A N 1
ATOM 811 C CA . GLU A 1 97 ? -28.457 38.035 24.923 1.00 28.08 97 GLU A CA 1
ATOM 812 C C . GLU A 1 97 ? -27.131 38.367 25.625 1.00 28.08 97 GLU A C 1
ATOM 814 O O . GLU A 1 97 ? -27.124 39.127 26.587 1.00 28.08 97 GLU A O 1
ATOM 819 N N . ALA A 1 98 ? -25.989 37.963 25.054 1.00 27.47 98 ALA A N 1
ATOM 820 C CA . ALA A 1 98 ? -24.762 38.764 25.130 1.00 27.47 98 ALA A CA 1
ATOM 821 C C . ALA A 1 98 ? -23.728 38.359 24.068 1.00 27.47 98 ALA A C 1
ATOM 823 O O . ALA A 1 98 ? -23.366 37.196 23.904 1.00 27.47 98 ALA A O 1
ATOM 824 N N . LYS A 1 99 ? -23.233 39.378 23.361 1.00 29.50 99 LYS A N 1
ATOM 825 C CA . LYS A 1 99 ? -22.041 39.373 22.506 1.00 29.50 99 LYS A CA 1
ATOM 826 C C . LYS A 1 99 ? -20.765 39.390 23.364 1.00 29.50 99 LYS A C 1
ATOM 828 O O . LYS A 1 99 ? -20.751 40.035 24.404 1.00 29.50 99 LYS A O 1
ATOM 833 N N . GLY A 1 100 ? -19.671 38.844 22.834 1.00 26.39 100 GLY A N 1
ATOM 834 C CA . GLY A 1 100 ? -18.293 39.096 23.297 1.00 26.39 100 GLY A CA 1
ATOM 835 C C . GLY A 1 100 ? -17.393 37.924 22.910 1.00 26.39 100 GLY A C 1
ATOM 836 O O . GLY A 1 100 ? -17.601 36.819 23.383 1.00 26.39 100 GLY A O 1
ATOM 837 N N . SER A 1 101 ? -16.556 38.024 21.875 1.00 27.28 101 SER A N 1
ATOM 838 C CA . SER A 1 101 ? -15.208 38.619 21.929 1.00 27.28 101 SER A CA 1
ATOM 839 C C . SER A 1 101 ? -14.404 38.072 23.108 1.00 27.28 101 SER A C 1
ATOM 841 O O . SER A 1 101 ? -14.528 38.576 24.217 1.00 27.28 101 SER A O 1
ATOM 843 N N . CYS A 1 102 ? -13.594 37.041 22.861 1.00 25.61 102 CYS A N 1
ATOM 844 C CA . CYS A 1 102 ? -12.580 36.584 23.805 1.00 25.61 102 CYS A CA 1
ATOM 845 C C . CYS A 1 102 ? -11.213 36.961 23.235 1.00 25.61 102 CYS A C 1
ATOM 847 O O . CYS A 1 102 ? -10.613 36.210 22.465 1.00 25.61 102 CYS A O 1
ATOM 849 N N . ASP A 1 103 ? -10.790 38.171 23.590 1.00 24.95 103 ASP A N 1
ATOM 850 C CA . ASP A 1 103 ? -9.388 38.551 23.676 1.00 24.95 103 ASP A CA 1
ATOM 851 C C . ASP A 1 103 ? -8.703 37.674 24.731 1.00 24.95 103 ASP A C 1
ATOM 853 O O . ASP A 1 103 ? -9.254 37.411 25.801 1.00 24.95 103 ASP A O 1
ATOM 857 N N . THR A 1 104 ? -7.498 37.216 24.420 1.00 27.75 104 THR A N 1
ATOM 858 C CA . THR A 1 104 ? -6.593 36.538 25.350 1.00 27.75 104 THR A CA 1
ATOM 859 C C . THR A 1 104 ? -5.608 37.561 25.919 1.00 27.75 104 THR A C 1
ATOM 861 O O . THR A 1 104 ? -4.669 37.955 25.230 1.00 27.75 104 THR A O 1
ATOM 864 N N . SER A 1 105 ? -5.832 37.988 27.161 1.00 27.64 105 SER A N 1
ATOM 865 C CA . SER A 1 105 ? -4.888 38.684 28.056 1.00 27.64 105 SER A CA 1
ATOM 866 C C . SER A 1 105 ? -4.001 37.642 28.764 1.00 27.64 105 SER A C 1
ATOM 868 O O . SER A 1 105 ? -4.530 36.643 29.250 1.00 27.64 105 SER A O 1
ATOM 870 N N . SER A 1 106 ? -2.671 37.671 28.593 1.00 26.59 106 SER A N 1
ATOM 871 C CA . SER A 1 106 ? -1.655 38.333 29.452 1.00 26.59 106 SER A CA 1
ATOM 872 C C . SER A 1 106 ? -1.672 37.830 30.905 1.00 26.59 106 SER A C 1
ATOM 874 O O . SER A 1 106 ? -2.670 37.987 31.596 1.00 26.59 106 SER A O 1
ATOM 876 N N . GLU A 1 107 ? -0.657 37.056 31.296 1.00 29.36 107 GLU A N 1
ATOM 877 C CA . GLU A 1 107 ? 0.498 37.485 32.120 1.00 29.36 107 GLU A CA 1
ATOM 878 C C . GLU A 1 107 ? 0.241 37.269 33.616 1.00 29.36 107 GLU A C 1
ATOM 880 O O . GLU A 1 107 ? -0.472 38.042 34.240 1.00 29.36 107 GLU A O 1
ATOM 885 N N . GLU A 1 108 ? 0.889 36.251 34.187 1.00 30.52 108 GLU A N 1
ATOM 886 C CA . GLU A 1 108 ? 1.395 36.300 35.561 1.00 30.52 108 GLU A CA 1
ATOM 887 C C . GLU A 1 108 ? 2.832 35.757 35.537 1.00 30.52 108 GLU A C 1
ATOM 889 O O . GLU A 1 108 ? 3.078 34.584 35.245 1.00 30.52 108 GLU A O 1
ATOM 894 N N . GLU A 1 109 ? 3.776 36.677 35.744 1.00 29.81 109 GLU A N 1
ATOM 895 C CA . GLU A 1 109 ? 5.173 36.423 36.079 1.00 29.81 109 GLU A CA 1
ATOM 896 C C . GLU A 1 109 ? 5.256 35.969 37.540 1.00 29.81 109 GLU A C 1
ATOM 898 O O . GLU A 1 109 ? 4.718 36.630 38.429 1.00 29.81 109 GLU A O 1
ATOM 903 N N . GLU A 1 110 ? 6.009 34.904 37.804 1.00 30.33 110 GLU A N 1
ATOM 904 C CA . GLU A 1 110 ? 6.549 34.636 39.134 1.00 30.33 110 GLU A CA 1
ATOM 905 C C . GLU A 1 110 ? 8.071 34.516 38.992 1.00 30.33 110 GLU A C 1
ATOM 907 O O . GLU A 1 110 ? 8.593 33.622 38.323 1.00 30.33 110 GLU A O 1
ATOM 912 N N . ASN A 1 111 ? 8.768 35.508 39.552 1.00 27.03 111 ASN A N 1
ATOM 913 C CA . ASN A 1 111 ? 10.217 35.539 39.696 1.00 27.03 111 ASN A CA 1
ATOM 914 C C . ASN A 1 111 ? 10.652 34.432 40.655 1.00 27.03 111 ASN A C 1
ATOM 916 O O . ASN A 1 111 ? 10.167 34.397 41.785 1.00 27.03 111 ASN A O 1
ATOM 920 N N . ASP A 1 112 ? 11.647 33.639 40.262 1.00 30.41 112 ASP A N 1
ATOM 921 C CA . ASP A 1 112 ? 12.547 33.044 41.241 1.00 30.41 112 ASP A CA 1
ATOM 922 C C . ASP A 1 112 ? 13.991 33.055 40.725 1.00 30.41 112 ASP A C 1
ATOM 924 O O . ASP A 1 112 ? 14.304 32.697 39.588 1.00 30.41 112 ASP A O 1
ATOM 928 N N . GLU A 1 113 ? 14.850 33.572 41.588 1.00 32.53 113 GLU A N 1
ATOM 929 C CA . GLU A 1 113 ? 16.242 33.943 41.389 1.00 32.53 113 GLU A CA 1
ATOM 930 C C . GLU A 1 113 ? 17.135 32.760 41.796 1.00 32.53 113 GLU A C 1
ATOM 932 O O . GLU A 1 113 ? 17.021 32.268 42.915 1.00 32.53 113 GLU A O 1
ATOM 937 N N . SER A 1 114 ? 18.032 32.277 40.925 1.00 31.06 114 SER A N 1
ATOM 938 C CA . SER A 1 114 ? 19.333 31.716 41.350 1.00 31.06 114 SER A CA 1
ATOM 939 C C . SER A 1 114 ? 20.235 31.254 40.198 1.00 31.06 114 SER A C 1
ATOM 941 O O . SER A 1 114 ? 19.809 30.666 39.208 1.00 31.06 114 SER A O 1
ATOM 943 N N . ASP A 1 115 ? 21.524 31.481 40.451 1.00 32.66 115 ASP A N 1
ATOM 944 C CA . ASP A 1 115 ? 22.720 30.844 39.904 1.00 32.66 115 ASP A CA 1
ATOM 945 C C . ASP A 1 115 ? 23.196 31.228 38.494 1.00 32.66 115 ASP A C 1
ATOM 947 O O . ASP A 1 115 ? 22.992 30.546 37.489 1.00 32.66 115 ASP A O 1
ATOM 951 N N . ASP A 1 116 ? 24.005 32.293 38.503 1.00 38.19 116 ASP A N 1
ATOM 952 C CA . ASP A 1 116 ? 25.063 32.607 37.544 1.00 38.19 116 ASP A CA 1
ATOM 953 C C . ASP A 1 116 ? 25.951 31.376 37.268 1.00 38.19 116 ASP A C 1
ATOM 955 O O . ASP A 1 116 ? 26.922 31.073 37.968 1.00 38.19 116 ASP A O 1
ATOM 959 N N . LYS A 1 117 ? 25.601 30.643 36.211 1.00 39.28 117 LYS A N 1
ATOM 960 C CA . LYS A 1 117 ? 26.545 29.845 35.437 1.00 39.28 117 LYS A CA 1
ATOM 961 C C . LYS A 1 117 ? 26.731 30.557 34.114 1.00 39.28 117 LYS A C 1
ATOM 963 O O . LYS A 1 117 ? 25.852 30.535 33.256 1.00 39.28 117 LYS A O 1
ATOM 968 N N . THR A 1 118 ? 27.904 31.147 33.938 1.00 39.50 118 THR A N 1
ATOM 969 C CA . THR A 1 118 ? 28.425 31.553 32.636 1.00 39.50 118 THR A CA 1
ATOM 970 C C . THR A 1 118 ? 28.449 30.329 31.717 1.00 39.50 118 THR A C 1
ATOM 972 O O . THR A 1 118 ? 29.384 29.530 31.725 1.00 39.50 118 THR A O 1
ATOM 975 N N . VAL A 1 119 ? 27.370 30.137 30.954 1.00 46.00 119 VAL A N 1
ATOM 976 C CA . VAL A 1 119 ? 27.293 29.111 29.914 1.00 46.00 119 VAL A CA 1
ATOM 977 C C . VAL A 1 119 ? 28.305 29.497 28.846 1.00 46.00 119 VAL A C 1
ATOM 979 O O . VAL A 1 119 ? 28.272 30.598 28.294 1.00 46.00 119 VAL A O 1
ATOM 982 N N . ASN A 1 120 ? 29.253 28.599 28.605 1.00 40.69 120 ASN A N 1
ATOM 983 C CA . ASN A 1 120 ? 30.327 28.792 27.651 1.00 40.69 120 ASN A CA 1
ATOM 984 C C . ASN A 1 120 ? 29.712 28.974 26.251 1.00 40.69 120 ASN A C 1
ATOM 986 O O . ASN A 1 120 ? 29.209 28.020 25.662 1.00 40.69 120 ASN A O 1
ATOM 990 N N . VAL A 1 121 ? 29.725 30.205 25.724 1.00 47.41 121 VAL A N 1
ATOM 991 C CA . VAL A 1 121 ? 29.105 30.599 24.436 1.00 47.41 121 VAL A CA 1
ATOM 992 C C . VAL A 1 121 ? 29.587 29.725 23.267 1.00 47.41 121 VAL A C 1
ATOM 994 O O . VAL A 1 121 ? 28.881 29.548 22.277 1.00 47.41 121 VAL A O 1
ATOM 997 N N . GLN A 1 122 ? 30.764 29.116 23.405 1.00 45.44 122 GLN A N 1
ATOM 998 C CA . GLN A 1 122 ? 31.316 28.182 22.432 1.00 45.44 122 GLN A CA 1
ATOM 999 C C . GLN A 1 122 ? 30.520 26.868 22.337 1.00 45.44 122 GLN A C 1
ATOM 1001 O O . GLN A 1 122 ? 30.271 26.395 21.232 1.00 45.44 122 GLN A O 1
ATOM 1006 N N . GLU A 1 123 ? 30.035 26.332 23.459 1.00 48.03 123 GLU A N 1
ATOM 1007 C CA . GLU A 1 123 ? 29.322 25.047 23.514 1.00 48.03 123 GLU A CA 1
ATOM 1008 C C . GLU A 1 123 ? 27.898 25.166 22.941 1.00 48.03 123 GLU A C 1
ATOM 1010 O O . GLU A 1 123 ? 27.459 24.306 22.183 1.00 48.03 123 GLU A O 1
ATOM 1015 N N . LEU A 1 124 ? 27.212 26.290 23.184 1.00 44.88 124 LEU A N 1
ATOM 1016 C CA . LEU A 1 124 ? 25.901 26.578 22.581 1.00 44.88 124 LEU A CA 1
ATOM 1017 C C . LEU A 1 124 ? 25.976 26.732 21.054 1.00 44.88 124 LEU A C 1
ATOM 1019 O O . LEU A 1 124 ? 25.111 26.225 20.344 1.00 44.88 124 LEU A O 1
ATOM 1023 N N . SER A 1 125 ? 27.036 27.368 20.539 1.00 52.06 125 SER A N 1
ATOM 1024 C CA . SER A 1 125 ? 27.238 27.510 19.090 1.00 52.06 125 SER A CA 1
ATOM 1025 C C . SER A 1 125 ? 27.541 26.175 18.401 1.00 52.06 125 SER A C 1
ATOM 1027 O O . SER A 1 125 ? 27.160 25.963 17.251 1.00 52.06 125 SER A O 1
ATOM 1029 N N . GLU A 1 126 ? 28.202 25.249 19.098 1.00 54.50 126 GLU A N 1
ATOM 1030 C CA . GLU A 1 126 ? 28.468 23.903 18.593 1.00 54.50 126 GLU A CA 1
ATOM 1031 C C . GLU A 1 126 ? 27.192 23.053 18.582 1.00 54.50 126 GLU A C 1
ATOM 1033 O O . GLU A 1 126 ? 26.934 22.376 17.588 1.00 54.50 126 GLU A O 1
ATOM 1038 N N . VAL A 1 127 ? 26.350 23.142 19.619 1.00 55.81 127 VAL A N 1
ATOM 1039 C CA . VAL A 1 127 ? 25.051 22.448 19.654 1.00 55.81 127 VAL A CA 1
ATOM 1040 C C . VAL A 1 127 ? 24.107 22.965 18.564 1.00 55.81 127 VAL A C 1
ATOM 1042 O O . VAL A 1 127 ? 23.564 22.152 17.818 1.00 55.81 127 VAL A O 1
ATOM 1045 N N . GLU A 1 128 ? 23.974 24.284 18.385 1.00 55.41 128 GLU A N 1
ATOM 1046 C CA . GLU A 1 128 ? 23.152 24.855 17.305 1.00 55.41 128 GLU A CA 1
ATOM 1047 C C . GLU A 1 128 ? 23.672 24.465 15.914 1.00 55.41 128 GLU A C 1
ATOM 1049 O O . GLU A 1 128 ? 22.891 24.164 15.010 1.00 55.41 128 GLU A O 1
ATOM 1054 N N . ASN A 1 129 ? 24.993 24.422 15.713 1.00 61.41 129 ASN A N 1
ATOM 1055 C CA . ASN A 1 129 ? 25.570 23.971 14.445 1.00 61.41 129 ASN A CA 1
ATOM 1056 C C . ASN A 1 129 ? 25.277 22.486 14.180 1.00 61.41 129 ASN A C 1
ATOM 1058 O O . ASN A 1 129 ? 24.933 22.127 13.053 1.00 61.41 129 ASN A O 1
ATOM 1062 N N . ILE A 1 130 ? 25.345 21.633 15.205 1.00 60.69 130 ILE A N 1
ATOM 1063 C CA . ILE A 1 130 ? 25.010 20.207 15.100 1.00 60.69 130 ILE A CA 1
ATOM 1064 C C . ILE A 1 130 ? 23.520 20.015 14.791 1.00 60.69 130 ILE A C 1
ATOM 1066 O O . ILE A 1 130 ? 23.171 19.183 13.950 1.00 60.69 130 ILE A O 1
ATOM 1070 N N . GLU A 1 131 ? 22.634 20.776 15.433 1.00 64.06 131 GLU A N 1
ATOM 1071 C CA . GLU A 1 131 ? 21.192 20.728 15.175 1.00 64.06 131 GLU A CA 1
ATOM 1072 C C . GLU A 1 131 ? 20.861 21.188 13.751 1.00 64.06 131 GLU A C 1
ATOM 1074 O O . GLU A 1 131 ? 20.168 20.476 13.023 1.00 64.06 131 GLU A O 1
ATOM 1079 N N . ASN A 1 132 ? 21.459 22.289 13.293 1.00 63.97 132 ASN A N 1
ATOM 1080 C CA . ASN A 1 132 ? 21.283 22.794 11.932 1.00 63.97 132 ASN A CA 1
ATOM 1081 C C . ASN A 1 132 ? 21.824 21.825 10.862 1.00 63.97 132 ASN A C 1
ATOM 1083 O O . ASN A 1 132 ? 21.195 21.617 9.819 1.00 63.97 132 ASN A O 1
ATOM 1087 N N . GLU A 1 133 ? 22.978 21.192 11.095 1.00 65.75 133 GLU A N 1
ATOM 1088 C CA . GLU A 1 133 ? 23.520 20.167 10.193 1.00 65.75 133 GLU A CA 1
ATOM 1089 C C . GLU A 1 133 ? 22.652 18.903 10.167 1.00 65.75 133 GLU A C 1
ATOM 1091 O O . GLU A 1 133 ? 22.440 18.314 9.098 1.00 65.75 133 GLU A O 1
ATOM 1096 N N . LYS A 1 134 ? 22.096 18.515 11.317 1.00 67.75 134 LYS A N 1
ATOM 1097 C CA . LYS A 1 134 ? 21.166 17.392 11.443 1.00 67.75 134 LYS A CA 1
ATOM 1098 C C . LYS A 1 134 ? 19.858 17.662 10.699 1.00 67.75 134 LYS A C 1
ATOM 1100 O O . LYS A 1 134 ? 19.454 16.828 9.888 1.00 67.75 134 LYS A O 1
ATOM 1105 N N . GLU A 1 135 ? 19.247 18.830 10.877 1.00 70.81 135 GLU A N 1
ATOM 1106 C CA . GLU A 1 135 ? 18.037 19.242 10.150 1.00 70.81 135 GLU A CA 1
ATOM 1107 C C . GLU A 1 135 ? 18.266 19.302 8.632 1.00 70.81 135 GLU A C 1
ATOM 1109 O O . GLU A 1 135 ? 17.434 18.852 7.828 1.00 70.81 135 GLU A O 1
ATOM 1114 N N . ARG A 1 136 ? 19.437 19.797 8.212 1.00 71.06 136 ARG A N 1
ATOM 1115 C CA . ARG A 1 136 ? 19.836 19.820 6.800 1.00 71.06 136 ARG A CA 1
ATOM 1116 C C . ARG A 1 136 ? 19.978 18.407 6.232 1.00 71.06 136 ARG A C 1
ATOM 1118 O O . ARG A 1 136 ? 19.490 18.137 5.130 1.00 71.06 136 ARG A O 1
ATOM 1125 N N . GLY A 1 137 ? 20.599 17.499 6.986 1.00 72.12 137 GLY A N 1
ATOM 1126 C CA . GLY A 1 137 ? 20.740 16.088 6.624 1.00 72.12 137 GLY A CA 1
ATOM 1127 C C . GLY A 1 137 ? 19.398 15.355 6.534 1.00 72.12 137 GLY A C 1
ATOM 1128 O O . GLY A 1 137 ? 19.152 14.616 5.575 1.00 72.12 137 GLY A O 1
ATOM 1129 N N . GLU A 1 138 ? 18.489 15.598 7.480 1.00 75.06 138 GLU A N 1
ATOM 1130 C CA . GLU A 1 138 ? 17.130 15.043 7.477 1.00 75.06 138 GLU A CA 1
ATOM 1131 C C . GLU A 1 138 ? 16.332 15.512 6.254 1.00 75.06 138 GLU A C 1
ATOM 1133 O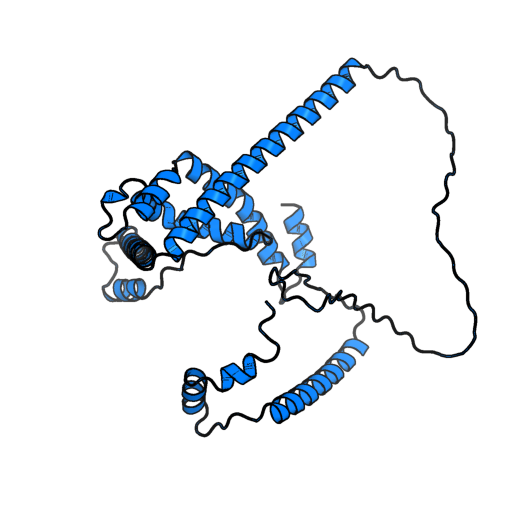 O . GLU A 1 138 ? 15.706 14.704 5.556 1.00 75.06 138 GLU A O 1
ATOM 1138 N N . THR A 1 139 ? 16.435 16.797 5.916 1.00 80.94 139 THR A N 1
ATOM 1139 C CA . THR A 1 139 ? 15.801 17.376 4.727 1.00 80.94 139 THR A CA 1
ATOM 1140 C C . THR A 1 139 ? 16.320 16.730 3.441 1.00 80.94 139 THR A C 1
ATOM 1142 O O . THR A 1 139 ? 15.543 16.373 2.548 1.00 80.94 139 THR A O 1
ATOM 1145 N N . GLU A 1 140 ? 17.630 16.504 3.344 1.00 86.69 140 GLU A N 1
ATOM 1146 C CA . GLU A 1 140 ? 18.226 15.854 2.181 1.00 86.69 140 GLU A CA 1
ATOM 1147 C C . GLU A 1 140 ? 17.762 14.393 2.030 1.00 86.69 140 GLU A C 1
ATOM 1149 O O . GLU A 1 140 ? 17.410 13.950 0.928 1.00 86.69 140 GLU A O 1
ATOM 1154 N N . LEU A 1 141 ? 17.702 13.640 3.132 1.00 84.44 141 LEU A N 1
ATOM 1155 C CA . LEU A 1 141 ? 17.189 12.269 3.137 1.00 84.44 141 LEU A CA 1
ATOM 1156 C C . LEU A 1 141 ? 15.723 12.209 2.691 1.00 84.44 141 LEU A C 1
ATOM 1158 O O . LEU A 1 141 ? 15.372 11.366 1.855 1.00 84.44 141 LEU A O 1
ATOM 1162 N N . LEU A 1 142 ? 14.878 13.122 3.176 1.00 85.62 142 LEU A N 1
ATOM 1163 C CA . LEU A 1 142 ? 13.473 13.220 2.771 1.00 85.62 142 LEU A CA 1
ATOM 1164 C C . LEU A 1 142 ? 13.333 13.490 1.269 1.00 85.62 142 LEU A C 1
ATOM 1166 O O . LEU A 1 142 ? 12.553 12.812 0.590 1.00 85.62 142 LEU A O 1
ATOM 1170 N N . ILE A 1 143 ? 14.130 14.412 0.722 1.00 88.75 143 ILE A N 1
ATOM 1171 C CA . ILE A 1 143 ? 14.156 14.710 -0.717 1.00 88.75 143 ILE A CA 1
ATOM 1172 C C . ILE A 1 143 ? 14.566 13.467 -1.516 1.00 88.75 143 ILE A C 1
ATOM 1174 O O . ILE A 1 143 ? 13.925 13.117 -2.515 1.00 88.75 143 ILE A O 1
ATOM 1178 N N . ARG A 1 144 ? 15.603 12.749 -1.069 1.00 88.12 144 ARG A N 1
ATOM 1179 C CA . ARG A 1 144 ? 16.078 11.519 -1.721 1.00 88.12 144 ARG A CA 1
ATOM 1180 C C . ARG A 1 144 ? 14.991 10.439 -1.734 1.00 88.12 144 ARG A C 1
ATOM 1182 O O . ARG A 1 144 ? 14.701 9.886 -2.799 1.00 88.12 144 ARG A O 1
ATOM 1189 N N . VAL A 1 145 ? 14.341 10.173 -0.598 1.00 90.44 145 VAL A N 1
ATOM 1190 C CA . VAL A 1 145 ? 13.235 9.199 -0.496 1.00 90.44 145 VAL A CA 1
ATOM 1191 C C . VAL A 1 145 ? 12.060 9.610 -1.383 1.00 90.44 145 VAL A C 1
ATOM 1193 O O . VAL A 1 145 ? 11.531 8.785 -2.138 1.00 90.44 145 VAL A O 1
ATOM 1196 N N . HIS A 1 146 ? 11.682 10.889 -1.353 1.00 91.12 146 HIS A N 1
ATOM 1197 C CA . HIS A 1 146 ? 10.618 11.429 -2.191 1.00 91.12 146 HIS A CA 1
ATOM 1198 C C . HIS A 1 146 ? 10.895 11.184 -3.680 1.00 91.12 146 HIS A C 1
ATOM 1200 O O . HIS A 1 146 ? 10.024 10.688 -4.400 1.00 91.12 146 HIS A O 1
ATOM 1206 N N . ASN A 1 147 ? 12.116 11.466 -4.140 1.00 90.44 147 ASN A N 1
ATOM 1207 C CA . ASN A 1 147 ? 12.514 11.291 -5.535 1.00 90.44 147 ASN A CA 1
ATOM 1208 C C . ASN A 1 147 ? 12.467 9.823 -5.979 1.00 90.44 147 ASN A C 1
ATOM 1210 O O . ASN A 1 147 ? 11.938 9.522 -7.054 1.00 90.44 147 ASN A O 1
ATOM 1214 N N . VAL A 1 148 ? 12.941 8.895 -5.142 1.00 92.06 148 VAL A N 1
ATOM 1215 C CA . VAL A 1 148 ? 12.872 7.450 -5.422 1.00 92.06 148 VAL A CA 1
ATOM 1216 C C . VAL A 1 148 ? 11.416 6.985 -5.551 1.00 92.06 148 VAL A C 1
ATOM 1218 O O . VAL A 1 148 ? 11.055 6.294 -6.512 1.00 92.06 148 VAL A O 1
ATOM 1221 N N . LEU A 1 149 ? 10.539 7.406 -4.636 1.00 93.44 149 LEU A N 1
ATOM 1222 C CA . LEU A 1 149 ? 9.116 7.064 -4.696 1.00 93.44 149 LEU A CA 1
ATOM 1223 C C . LEU A 1 149 ? 8.413 7.711 -5.896 1.00 93.44 149 LEU A C 1
ATOM 1225 O O . LEU A 1 149 ? 7.580 7.072 -6.539 1.00 93.44 149 LEU A O 1
ATOM 1229 N N . LYS A 1 150 ? 8.764 8.952 -6.250 1.00 91.56 150 LYS A N 1
ATOM 1230 C CA . LYS A 1 150 ? 8.238 9.649 -7.433 1.00 91.56 150 LYS A CA 1
A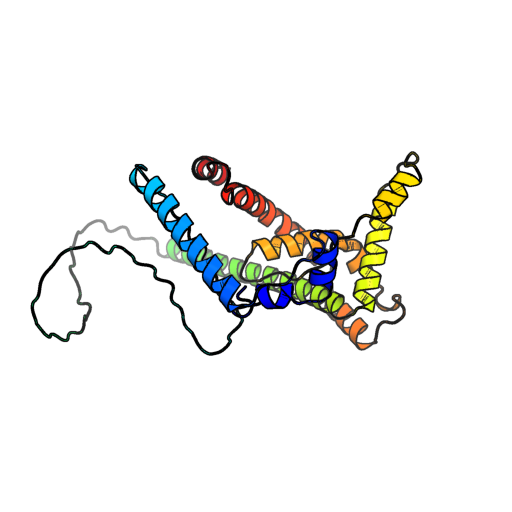TOM 1231 C C . LYS A 1 150 ? 8.591 8.905 -8.723 1.00 91.56 150 LYS A C 1
ATOM 1233 O O . LYS A 1 150 ? 7.694 8.649 -9.528 1.00 91.56 150 LYS A O 1
ATOM 1238 N N . LYS A 1 151 ? 9.851 8.481 -8.887 1.00 90.31 151 LYS A N 1
ATOM 1239 C CA . LYS A 1 151 ? 10.290 7.640 -10.018 1.00 90.31 151 LYS A CA 1
ATOM 1240 C C . LYS A 1 151 ? 9.521 6.316 -10.066 1.00 90.31 151 LYS A C 1
ATOM 1242 O O . LYS A 1 151 ? 8.982 5.949 -11.108 1.00 90.31 151 LYS A O 1
ATOM 1247 N N . THR A 1 152 ? 9.391 5.647 -8.920 1.00 93.12 152 THR A N 1
ATOM 1248 C CA . THR A 1 152 ? 8.646 4.383 -8.787 1.00 93.12 152 THR A CA 1
ATOM 1249 C C . THR A 1 152 ? 7.196 4.530 -9.259 1.00 93.12 152 THR A C 1
ATOM 1251 O O . THR A 1 152 ? 6.728 3.775 -10.115 1.00 93.12 152 THR A O 1
ATOM 1254 N N . ARG A 1 153 ? 6.487 5.557 -8.773 1.00 93.31 153 ARG A N 1
ATOM 1255 C CA . ARG A 1 153 ? 5.109 5.863 -9.191 1.00 93.31 153 ARG A CA 1
ATOM 1256 C C . ARG A 1 153 ? 5.018 6.182 -10.677 1.00 93.31 153 ARG A C 1
ATOM 1258 O O . ARG A 1 153 ? 4.057 5.762 -11.322 1.00 93.31 153 ARG A O 1
ATOM 1265 N N . ALA A 1 154 ? 5.988 6.905 -11.233 1.00 90.62 154 ALA A N 1
ATOM 1266 C CA . ALA A 1 154 ? 5.996 7.256 -12.648 1.00 90.62 154 ALA A CA 1
ATOM 1267 C C . ALA A 1 154 ? 6.106 6.011 -13.547 1.00 90.62 154 ALA A C 1
ATOM 1269 O O . ALA A 1 154 ? 5.333 5.886 -14.501 1.00 90.62 154 ALA A O 1
ATOM 1270 N N . ILE A 1 155 ? 6.969 5.054 -13.186 1.00 90.38 155 ILE A N 1
ATOM 1271 C CA . ILE A 1 155 ? 7.110 3.769 -13.888 1.00 90.38 155 ILE A CA 1
ATOM 1272 C C . ILE A 1 155 ? 5.814 2.959 -13.797 1.00 90.38 155 ILE A C 1
ATOM 1274 O O . ILE A 1 155 ? 5.268 2.557 -14.825 1.00 90.38 155 ILE A O 1
ATOM 1278 N N . ILE A 1 156 ? 5.265 2.775 -12.590 1.00 92.12 156 ILE A N 1
ATOM 1279 C CA . ILE A 1 156 ? 3.998 2.048 -12.395 1.00 92.12 156 ILE A CA 1
ATOM 1280 C C . ILE A 1 156 ? 2.873 2.704 -13.205 1.00 92.12 156 ILE A C 1
ATOM 1282 O O . ILE A 1 156 ? 2.094 2.019 -13.868 1.00 92.12 156 ILE A O 1
ATOM 1286 N N . SER A 1 157 ? 2.804 4.036 -13.196 1.00 91.69 157 SER A N 1
ATOM 1287 C CA . SER A 1 157 ? 1.814 4.796 -13.962 1.00 91.69 157 SER A CA 1
ATOM 1288 C C . SER A 1 157 ? 1.983 4.616 -15.468 1.00 91.69 157 SER A C 1
ATOM 1290 O O . SER A 1 157 ? 0.993 4.643 -16.193 1.00 91.69 157 SER A O 1
ATOM 1292 N N . LEU A 1 158 ? 3.211 4.487 -15.973 1.00 89.25 158 LEU A N 1
ATOM 1293 C CA . LEU A 1 158 ? 3.461 4.246 -17.393 1.00 89.25 158 LEU A CA 1
ATOM 1294 C C . LEU A 1 158 ? 3.030 2.833 -17.798 1.00 89.25 158 LEU A C 1
ATOM 1296 O O . LEU A 1 158 ? 2.312 2.690 -18.786 1.00 89.25 158 LEU A O 1
ATOM 1300 N N . ILE A 1 159 ? 3.412 1.824 -17.009 1.00 89.06 159 ILE A N 1
ATOM 1301 C CA . ILE A 1 159 ? 3.036 0.423 -17.235 1.00 89.06 159 ILE A CA 1
ATOM 1302 C C . ILE A 1 159 ? 1.510 0.303 -17.262 1.00 89.06 159 ILE A C 1
ATOM 1304 O O . ILE A 1 159 ? 0.946 -0.141 -18.253 1.00 89.06 159 ILE A O 1
ATOM 1308 N N . ARG A 1 160 ? 0.822 0.810 -16.232 1.00 89.50 160 ARG A N 1
ATOM 1309 C CA . ARG A 1 160 ? -0.643 0.709 -16.113 1.00 89.50 160 ARG A CA 1
ATOM 1310 C C . ARG A 1 160 ? -1.420 1.464 -17.193 1.00 89.50 160 ARG A C 1
ATOM 1312 O O . ARG A 1 160 ? -2.568 1.121 -17.455 1.00 89.50 160 ARG A O 1
ATOM 1319 N N . ARG A 1 161 ? -0.838 2.511 -17.788 1.00 88.56 161 ARG A N 1
ATOM 1320 C CA . ARG A 1 161 ? -1.472 3.282 -18.874 1.00 88.56 161 ARG A CA 1
ATOM 1321 C C . ARG A 1 161 ? -1.316 2.627 -20.246 1.00 88.56 161 ARG A C 1
ATOM 1323 O O . ARG A 1 161 ? -2.002 3.034 -21.177 1.00 88.56 161 ARG A O 1
ATOM 1330 N N . SER A 1 162 ? -0.429 1.645 -20.386 1.00 86.88 162 SER A N 1
ATOM 1331 C CA . SER A 1 162 ? -0.165 0.955 -21.646 1.00 86.88 162 SER A CA 1
ATOM 1332 C C . SER A 1 162 ? -0.547 -0.512 -21.520 1.00 86.88 162 SER A C 1
ATOM 1334 O O . SER A 1 162 ? 0.166 -1.282 -20.883 1.00 86.88 162 SER A O 1
ATOM 1336 N N . SER A 1 163 ? -1.646 -0.919 -22.159 1.00 84.75 163 SER A N 1
ATOM 1337 C CA . SER A 1 163 ? -2.089 -2.321 -22.166 1.00 84.75 163 SER A CA 1
ATOM 1338 C C . SER A 1 163 ? -1.011 -3.273 -22.692 1.00 84.75 163 SER A C 1
ATOM 1340 O O . SER A 1 163 ? -0.864 -4.373 -22.168 1.00 84.75 163 SER A O 1
ATOM 1342 N N . VAL A 1 164 ? -0.215 -2.829 -23.671 1.00 84.12 164 VAL A N 1
ATOM 1343 C CA . VAL A 1 164 ? 0.901 -3.594 -24.249 1.00 84.12 164 VAL A CA 1
ATOM 1344 C C . VAL A 1 164 ? 2.012 -3.816 -23.221 1.00 84.12 164 VAL A C 1
ATOM 1346 O O . VAL A 1 164 ? 2.454 -4.946 -23.022 1.00 84.12 164 VAL A O 1
ATOM 1349 N N . ILE A 1 165 ? 2.442 -2.755 -22.525 1.00 85.38 165 ILE A N 1
ATOM 1350 C CA . ILE A 1 165 ? 3.515 -2.858 -21.522 1.00 85.38 165 ILE A CA 1
ATOM 1351 C C . ILE A 1 165 ? 3.024 -3.655 -20.311 1.00 85.38 165 ILE A C 1
ATOM 1353 O O . ILE A 1 165 ? 3.745 -4.523 -19.827 1.00 85.38 165 ILE A O 1
ATOM 1357 N N . ASP A 1 166 ? 1.800 -3.408 -19.843 1.00 87.94 166 ASP A N 1
ATOM 1358 C CA . ASP A 1 166 ? 1.194 -4.155 -18.739 1.00 87.94 166 ASP A CA 1
ATOM 1359 C C . ASP A 1 166 ? 1.109 -5.656 -19.058 1.00 87.94 166 ASP A C 1
ATOM 1361 O O . ASP A 1 166 ? 1.553 -6.484 -18.260 1.00 87.94 166 ASP A O 1
ATOM 1365 N N . ALA A 1 167 ? 0.640 -6.022 -20.257 1.00 85.06 167 ALA A N 1
ATOM 1366 C CA . ALA A 1 167 ? 0.599 -7.411 -20.706 1.00 85.06 167 ALA A CA 1
ATOM 1367 C C . ALA A 1 167 ? 2.002 -8.034 -20.790 1.00 85.06 167 ALA A C 1
ATOM 1369 O O . ALA A 1 167 ? 2.211 -9.143 -20.294 1.00 85.06 167 ALA A O 1
ATOM 1370 N N . HIS A 1 168 ? 2.979 -7.313 -21.351 1.00 84.69 168 HIS A N 1
ATOM 1371 C CA . HIS A 1 168 ? 4.364 -7.778 -21.450 1.00 84.69 168 HIS A CA 1
ATOM 1372 C C . HIS A 1 168 ? 4.992 -8.030 -20.072 1.00 84.69 168 HIS A C 1
ATOM 1374 O O . HIS A 1 168 ? 5.589 -9.084 -19.840 1.00 84.69 168 HIS A O 1
ATOM 1380 N N . VAL A 1 169 ? 4.832 -7.085 -19.141 1.00 86.75 169 VAL A N 1
ATOM 1381 C CA . VAL A 1 169 ? 5.353 -7.184 -17.770 1.00 86.75 169 VAL A CA 1
ATOM 1382 C C . VAL A 1 169 ? 4.710 -8.357 -17.035 1.00 86.75 169 VAL A C 1
ATOM 1384 O O . VAL A 1 169 ? 5.418 -9.142 -16.405 1.00 86.75 169 VAL A O 1
ATOM 1387 N N . ARG A 1 170 ? 3.389 -8.536 -17.154 1.00 84.69 170 ARG A N 1
ATOM 1388 C CA . ARG A 1 170 ? 2.676 -9.672 -16.546 1.00 84.69 170 ARG A CA 1
ATOM 1389 C C . ARG A 1 170 ? 3.136 -11.009 -17.104 1.00 84.69 170 ARG A C 1
ATOM 1391 O O . ARG A 1 170 ? 3.347 -11.938 -16.330 1.00 84.69 170 ARG A O 1
ATOM 1398 N N . LEU A 1 171 ? 3.297 -11.105 -18.423 1.00 82.00 171 LEU A N 1
ATOM 1399 C CA . LEU A 1 171 ? 3.735 -12.333 -19.080 1.00 82.00 171 LEU A CA 1
ATOM 1400 C C . LEU A 1 171 ? 5.155 -12.708 -18.645 1.00 82.00 171 LEU A C 1
ATOM 1402 O O . LEU A 1 171 ? 5.383 -13.834 -18.210 1.00 82.00 171 LEU A O 1
ATOM 1406 N N . LYS A 1 172 ? 6.094 -11.754 -18.671 1.00 83.06 172 LYS A N 1
ATOM 1407 C CA . LYS A 1 172 ? 7.467 -11.990 -18.201 1.00 83.06 172 LYS A CA 1
ATOM 1408 C C . LYS A 1 172 ? 7.531 -12.336 -16.715 1.00 83.06 172 LYS A C 1
ATOM 1410 O O . LYS A 1 172 ? 8.283 -13.230 -16.342 1.00 83.06 172 LYS A O 1
ATOM 1415 N N . ALA A 1 173 ? 6.745 -11.668 -15.870 1.00 82.19 173 ALA A N 1
ATOM 1416 C CA . ALA A 1 173 ? 6.676 -11.992 -14.446 1.00 82.19 173 ALA A CA 1
ATOM 1417 C C . ALA A 1 173 ? 6.128 -13.406 -14.208 1.00 82.19 173 ALA A C 1
ATOM 1419 O O . ALA A 1 173 ? 6.660 -14.140 -13.380 1.00 82.19 173 ALA A O 1
ATOM 1420 N N . LYS A 1 174 ? 5.109 -13.816 -14.974 1.00 79.12 174 LYS A N 1
ATOM 1421 C CA . LYS A 1 174 ? 4.559 -15.174 -14.916 1.00 79.12 174 LYS A CA 1
ATOM 1422 C C . LYS A 1 174 ? 5.592 -16.224 -15.324 1.00 79.12 174 LYS A C 1
ATOM 1424 O O . LYS A 1 174 ? 5.722 -17.223 -14.630 1.00 79.12 174 LYS A O 1
ATOM 1429 N N . ASN A 1 175 ? 6.340 -15.981 -16.401 1.00 74.19 175 ASN A N 1
ATOM 1430 C CA . ASN A 1 175 ? 7.371 -16.906 -16.877 1.00 74.19 175 ASN A CA 1
ATOM 1431 C C . ASN A 1 175 ? 8.531 -17.039 -15.879 1.00 74.19 175 ASN A C 1
ATOM 1433 O O . ASN A 1 175 ? 8.980 -18.148 -15.616 1.00 74.19 175 ASN A O 1
ATOM 1437 N N . ARG A 1 176 ? 8.953 -15.947 -15.229 1.00 71.38 176 ARG A N 1
ATOM 1438 C CA . ARG A 1 176 ? 9.997 -16.010 -14.190 1.00 71.38 176 ARG A CA 1
ATOM 1439 C C . ARG A 1 176 ? 9.593 -16.823 -12.960 1.00 71.38 176 ARG A C 1
ATOM 1441 O O . ARG A 1 176 ? 10.427 -17.530 -12.412 1.00 71.38 176 ARG A O 1
ATOM 1448 N N . LEU A 1 177 ? 8.326 -16.762 -12.539 1.00 65.25 177 LEU A N 1
ATOM 1449 C CA . LEU A 1 177 ? 7.825 -17.617 -11.451 1.00 65.25 177 LEU A CA 1
ATOM 1450 C C . LEU A 1 177 ? 7.901 -19.114 -11.790 1.00 65.25 177 LEU A C 1
ATOM 1452 O O . LEU A 1 177 ? 7.884 -19.934 -10.880 1.00 65.25 177 LEU A O 1
ATOM 1456 N N . ILE A 1 178 ? 7.960 -19.461 -13.077 1.00 61.97 178 ILE A N 1
ATOM 1457 C CA . ILE A 1 178 ? 8.088 -20.839 -13.560 1.00 61.97 178 ILE A CA 1
ATOM 1458 C C . ILE A 1 178 ? 9.570 -21.254 -13.607 1.00 61.97 178 ILE A C 1
ATOM 1460 O O . ILE A 1 178 ? 9.888 -22.390 -13.284 1.00 61.97 178 ILE A O 1
ATOM 1464 N N . GLU A 1 179 ? 10.479 -20.341 -13.968 1.00 58.22 179 GLU A N 1
ATOM 1465 C CA . GLU A 1 179 ? 11.921 -20.618 -14.103 1.00 58.22 179 GLU A CA 1
ATOM 1466 C C . GLU A 1 179 ? 12.673 -20.749 -12.767 1.00 58.22 179 GLU A C 1
ATOM 1468 O O . GLU A 1 179 ? 13.634 -21.507 -12.690 1.00 58.22 179 GLU A O 1
ATOM 1473 N N . VAL A 1 180 ? 12.256 -20.038 -11.712 1.00 54.34 180 VAL A N 1
ATOM 1474 C CA . VAL A 1 180 ? 12.931 -20.053 -10.391 1.00 54.34 180 VAL A CA 1
ATOM 1475 C C . VAL A 1 180 ? 12.710 -21.367 -9.620 1.00 54.34 180 VAL A C 1
ATOM 1477 O O . VAL A 1 180 ? 13.392 -21.618 -8.633 1.00 54.34 180 VAL A O 1
ATOM 1480 N N . ASP A 1 181 ? 11.804 -22.231 -10.082 1.00 47.41 181 ASP A N 1
ATOM 1481 C CA . ASP A 1 181 ? 11.368 -23.441 -9.374 1.00 47.41 181 ASP A CA 1
ATOM 1482 C C . ASP A 1 181 ? 11.650 -24.715 -10.189 1.00 47.41 181 ASP A C 1
ATOM 1484 O O . ASP A 1 181 ? 10.788 -25.584 -10.334 1.00 47.41 181 ASP A O 1
ATOM 1488 N N . GLN A 1 182 ? 12.856 -24.811 -10.769 1.00 50.16 182 GLN A N 1
ATOM 1489 C CA . GLN A 1 182 ? 13.364 -26.052 -11.368 1.00 50.16 182 GLN A CA 1
ATOM 1490 C C . GLN A 1 182 ? 13.677 -27.089 -10.277 1.00 50.16 182 GLN A C 1
ATOM 1492 O O . GLN A 1 182 ? 14.824 -27.477 -10.077 1.00 50.16 182 GLN A O 1
ATOM 1497 N N . ASP A 1 183 ? 12.646 -27.545 -9.571 1.00 49.91 183 ASP A N 1
ATOM 1498 C CA . ASP A 1 183 ? 12.655 -28.853 -8.935 1.00 49.91 183 ASP A CA 1
ATOM 1499 C C . ASP A 1 183 ? 12.293 -29.888 -10.022 1.00 49.91 183 ASP A C 1
ATOM 1501 O O . ASP A 1 183 ? 11.183 -29.834 -10.570 1.00 49.91 183 ASP A O 1
ATOM 1505 N N . PRO A 1 184 ? 13.199 -30.813 -10.394 1.00 57.12 184 PRO A N 1
ATOM 1506 C CA . PRO A 1 184 ? 12.964 -31.804 -11.447 1.00 57.12 184 PRO A CA 1
ATOM 1507 C C . PRO A 1 184 ? 11.771 -32.742 -11.195 1.00 57.12 184 PRO A C 1
ATOM 1509 O O . PRO A 1 184 ? 11.432 -33.532 -12.074 1.00 57.12 184 PRO A O 1
ATOM 1512 N N . GLN A 1 185 ? 11.147 -32.690 -10.013 1.00 57.78 185 GLN A N 1
ATOM 1513 C CA . GLN A 1 185 ? 10.057 -33.584 -9.615 1.00 57.78 185 GLN A CA 1
ATOM 1514 C C . GLN A 1 185 ? 8.641 -33.009 -9.781 1.00 57.78 185 GLN A C 1
ATOM 1516 O O . GLN A 1 185 ? 7.668 -33.723 -9.531 1.00 57.78 185 GLN A O 1
ATOM 1521 N N . LEU A 1 186 ? 8.477 -31.751 -10.206 1.00 55.56 186 LEU A N 1
ATOM 1522 C CA . LEU A 1 186 ? 7.149 -31.131 -10.258 1.00 55.56 186 LEU A CA 1
ATOM 1523 C C . LEU A 1 186 ? 6.280 -31.718 -11.391 1.00 55.56 186 LEU A C 1
ATOM 1525 O O . LEU A 1 186 ? 6.612 -31.632 -12.576 1.00 55.56 186 LEU A O 1
ATOM 1529 N N . THR A 1 187 ? 5.126 -32.292 -11.046 1.00 57.31 187 THR A N 1
ATOM 1530 C CA . THR A 1 187 ? 4.232 -32.935 -12.025 1.00 57.31 187 THR A CA 1
ATOM 1531 C C . THR A 1 187 ? 3.514 -31.920 -12.924 1.00 57.31 187 THR A C 1
ATOM 1533 O O . THR A 1 187 ? 3.227 -30.781 -12.548 1.00 57.31 187 THR A O 1
ATOM 1536 N N . THR A 1 188 ? 3.127 -32.346 -14.132 1.00 56.91 188 THR A N 1
ATOM 1537 C CA . THR A 1 188 ? 2.420 -31.518 -15.135 1.00 56.91 188 THR A CA 1
ATOM 1538 C C . THR A 1 188 ? 1.142 -30.844 -14.609 1.00 56.91 188 THR A C 1
ATOM 1540 O O . THR A 1 188 ? 0.760 -29.774 -15.088 1.00 56.91 188 THR A O 1
ATOM 1543 N N . ASN A 1 189 ? 0.493 -31.421 -13.594 1.00 56.59 189 ASN A N 1
ATOM 1544 C CA . ASN A 1 189 ? -0.690 -30.855 -12.941 1.00 56.59 189 ASN A CA 1
ATOM 1545 C C . ASN A 1 189 ? -0.358 -29.721 -11.958 1.00 56.59 189 ASN A C 1
ATOM 1547 O O . ASN A 1 189 ? -1.117 -28.756 -11.858 1.00 56.59 189 ASN A O 1
ATOM 1551 N N . GLU A 1 190 ? 0.785 -29.780 -11.278 1.00 58.84 190 GLU A N 1
ATOM 1552 C CA . GLU A 1 190 ? 1.266 -28.720 -10.383 1.00 58.84 190 GLU A CA 1
ATOM 1553 C C . GLU A 1 190 ? 1.744 -27.508 -11.183 1.00 58.84 190 GLU A C 1
ATOM 1555 O O . GLU A 1 190 ? 1.440 -26.370 -10.823 1.00 58.84 190 GLU A O 1
ATOM 1560 N N . ILE A 1 191 ? 2.368 -27.752 -12.341 1.00 58.00 191 ILE A N 1
ATOM 1561 C CA . ILE A 1 191 ? 2.700 -26.724 -13.334 1.00 58.00 191 ILE A CA 1
ATOM 1562 C C . ILE A 1 191 ? 1.422 -26.046 -13.849 1.00 58.00 191 ILE A C 1
ATOM 1564 O O . ILE A 1 191 ? 1.349 -24.820 -13.863 1.00 58.00 191 ILE A O 1
ATOM 1568 N N . LYS A 1 192 ? 0.372 -26.807 -14.203 1.00 55.44 192 LYS A N 1
ATOM 1569 C CA . LYS A 1 192 ? -0.934 -26.252 -14.624 1.00 55.44 192 LYS A CA 1
ATOM 1570 C C . LYS A 1 192 ? -1.617 -25.443 -13.515 1.00 55.44 192 LYS A C 1
ATOM 1572 O O . LYS A 1 192 ? -2.130 -24.356 -13.783 1.00 55.44 192 LYS A O 1
ATOM 1577 N N . LYS A 1 193 ? -1.586 -25.928 -12.269 1.00 60.81 193 LYS A N 1
ATOM 1578 C CA . LYS A 1 193 ? -2.120 -25.224 -11.090 1.00 60.81 193 LYS A CA 1
ATOM 1579 C C . LYS A 1 193 ? -1.362 -23.917 -10.834 1.00 60.81 193 LYS A C 1
ATOM 1581 O O . LYS A 1 193 ? -1.996 -22.889 -10.605 1.00 60.81 193 LYS A O 1
ATOM 1586 N N . LYS A 1 194 ? -0.029 -23.923 -10.976 1.00 52.78 194 LYS A N 1
ATOM 1587 C CA . LYS A 1 194 ? 0.816 -22.722 -10.884 1.00 52.78 194 LYS A CA 1
ATOM 1588 C C . LYS A 1 194 ? 0.608 -21.764 -12.063 1.00 52.78 194 LYS A C 1
ATOM 1590 O O . LYS A 1 194 ? 0.532 -20.558 -11.834 1.00 52.78 194 LYS A O 1
ATOM 1595 N N . LEU A 1 195 ? 0.397 -22.265 -13.284 1.00 53.06 195 LEU A N 1
ATOM 1596 C CA . LEU A 1 195 ? 0.009 -21.471 -14.461 1.00 53.06 195 LEU A CA 1
ATOM 1597 C C . LEU A 1 195 ? -1.347 -20.774 -14.276 1.00 53.06 195 LEU A C 1
ATOM 1599 O O . LEU A 1 195 ? -1.573 -19.715 -14.866 1.00 53.06 195 LEU A O 1
ATOM 1603 N N . GLY A 1 196 ? -2.243 -21.358 -13.480 1.00 54.38 196 GLY A N 1
ATOM 1604 C CA . GLY A 1 196 ? -3.507 -20.750 -13.067 1.00 54.38 196 GLY A CA 1
ATOM 1605 C C . GLY A 1 196 ? -3.352 -19.665 -11.995 1.00 54.38 196 GLY A C 1
ATOM 1606 O O . GLY A 1 196 ? -4.287 -18.895 -11.772 1.00 54.38 196 GLY A O 1
ATOM 1607 N N . THR A 1 197 ? -2.184 -19.554 -11.349 1.00 59.84 197 THR A N 1
ATOM 1608 C CA . THR A 1 197 ? -1.944 -18.545 -10.311 1.00 59.84 197 THR A CA 1
ATOM 1609 C C . THR A 1 197 ? -1.874 -17.161 -10.938 1.00 59.84 197 THR A C 1
ATOM 1611 O O . THR A 1 197 ? -0.997 -16.844 -11.746 1.00 59.84 197 THR A O 1
ATOM 1614 N N . LYS A 1 198 ? -2.817 -16.305 -10.555 1.00 64.06 198 LYS A N 1
ATOM 1615 C CA . LYS A 1 198 ? -2.875 -14.921 -11.013 1.00 64.06 198 LYS A CA 1
ATOM 1616 C C . LYS A 1 198 ? -1.685 -14.140 -10.445 1.00 64.06 198 LYS A C 1
ATOM 1618 O O . LYS A 1 198 ? -1.638 -13.872 -9.243 1.00 64.06 198 LYS A O 1
ATOM 1623 N N . VAL A 1 199 ? -0.747 -13.735 -11.307 1.00 71.06 199 VAL A N 1
ATOM 1624 C CA . VAL A 1 199 ? 0.306 -12.777 -10.933 1.00 71.06 199 VAL A CA 1
ATOM 1625 C C . VAL A 1 199 ? -0.382 -11.494 -10.486 1.00 71.06 199 VAL A C 1
ATOM 1627 O O . VAL A 1 199 ? -1.204 -10.945 -11.222 1.00 71.06 199 VAL A O 1
ATOM 1630 N N . SER A 1 200 ? -0.108 -11.039 -9.263 1.00 76.94 200 SER A N 1
ATOM 1631 C CA . SER A 1 200 ? -0.831 -9.880 -8.744 1.00 76.94 200 SER A CA 1
ATOM 1632 C C . SER A 1 200 ? -0.291 -8.572 -9.318 1.00 76.94 200 SER A C 1
ATOM 1634 O O . SER A 1 200 ? 0.919 -8.343 -9.376 1.00 76.94 200 SER A O 1
ATOM 1636 N N . ASP A 1 201 ? -1.235 -7.734 -9.724 1.00 83.31 201 ASP A N 1
ATOM 1637 C CA . ASP A 1 201 ? -1.048 -6.494 -10.464 1.00 83.31 201 ASP A CA 1
ATOM 1638 C C . ASP A 1 201 ? -0.121 -5.500 -9.756 1.00 83.31 201 ASP A C 1
ATOM 1640 O O . ASP A 1 201 ? -0.138 -5.361 -8.529 1.00 83.31 201 ASP A O 1
ATOM 1644 N N . LEU A 1 202 ? 0.635 -4.737 -10.549 1.00 89.38 202 LEU A N 1
ATOM 1645 C CA . LEU A 1 202 ? 1.258 -3.501 -10.083 1.00 89.38 202 LEU A CA 1
ATOM 1646 C C . LEU A 1 202 ? 0.165 -2.455 -9.824 1.00 89.38 202 LEU A C 1
ATOM 1648 O O . LEU A 1 202 ? -0.715 -2.239 -10.661 1.00 89.38 202 LEU A O 1
ATOM 1652 N N . PHE A 1 203 ? 0.223 -1.769 -8.686 1.00 89.00 203 PHE A N 1
ATOM 1653 C CA . PHE A 1 203 ? -0.730 -0.723 -8.305 1.00 89.00 203 PHE A CA 1
ATOM 1654 C C . PHE A 1 203 ? 0.002 0.498 -7.749 1.00 89.00 203 PHE A C 1
ATOM 1656 O O . PHE A 1 203 ? 1.135 0.389 -7.289 1.00 89.00 203 PHE A O 1
ATOM 1663 N N . LEU A 1 204 ? -0.657 1.656 -7.812 1.00 90.81 204 LEU A N 1
ATOM 1664 C CA . LEU A 1 204 ? -0.170 2.895 -7.209 1.00 90.81 204 LEU A CA 1
ATOM 1665 C C . LEU A 1 204 ? -0.585 2.976 -5.746 1.00 90.81 204 LEU A C 1
ATOM 1667 O O . LEU A 1 204 ? -1.650 2.485 -5.366 1.00 90.81 204 LEU A O 1
ATOM 1671 N N . ASP A 1 205 ? 0.247 3.620 -4.940 1.00 92.12 205 ASP A N 1
ATOM 1672 C CA . ASP A 1 205 ? -0.080 3.898 -3.558 1.00 92.12 205 ASP A CA 1
ATOM 1673 C C . ASP A 1 205 ? -1.060 5.066 -3.401 1.00 92.12 205 ASP A C 1
ATOM 1675 O O . ASP A 1 205 ? -1.144 5.980 -4.220 1.00 92.12 205 ASP A O 1
ATOM 1679 N N . PHE A 1 206 ? -1.795 5.044 -2.295 1.00 84.44 206 PHE A N 1
ATOM 1680 C CA . PHE A 1 206 ? -2.490 6.211 -1.780 1.00 84.44 206 PHE A CA 1
ATOM 1681 C C . PHE A 1 206 ? -1.533 6.977 -0.859 1.00 84.44 206 PHE A C 1
ATOM 1683 O O . PHE A 1 206 ? -1.292 6.534 0.260 1.00 84.44 206 PHE A O 1
ATOM 1690 N N . ILE A 1 207 ? -0.987 8.102 -1.335 1.00 78.00 207 ILE A N 1
ATOM 1691 C CA . ILE A 1 207 ? 0.142 8.818 -0.702 1.00 78.00 207 ILE A CA 1
ATOM 1692 C C . ILE A 1 207 ? -0.093 9.217 0.763 1.00 78.00 207 ILE A C 1
ATOM 1694 O O . ILE A 1 207 ? 0.852 9.269 1.539 1.00 78.00 207 ILE A O 1
ATOM 1698 N N . VAL A 1 208 ? -1.350 9.441 1.160 1.00 77.38 208 VAL A N 1
ATOM 1699 C CA . VAL A 1 208 ? -1.721 9.820 2.537 1.00 77.38 208 VAL A CA 1
ATOM 1700 C C . VAL A 1 208 ? -1.684 8.615 3.494 1.00 77.38 208 VAL A C 1
ATOM 1702 O O . VAL A 1 208 ? -1.713 8.775 4.707 1.00 77.38 208 VAL A O 1
ATOM 1705 N N . ARG A 1 209 ? -1.621 7.380 2.977 1.00 83.25 209 ARG A N 1
ATOM 1706 C CA . ARG A 1 209 ? -1.557 6.151 3.781 1.00 83.25 209 ARG A CA 1
ATOM 1707 C C . ARG A 1 209 ? -0.261 5.412 3.490 1.00 83.25 209 ARG A C 1
ATOM 1709 O O . ARG A 1 209 ? -0.182 4.643 2.531 1.00 83.25 209 ARG A O 1
ATOM 1716 N N . TRP A 1 210 ? 0.709 5.551 4.385 1.00 87.94 210 TRP A N 1
ATOM 1717 C CA . TRP A 1 210 ? 2.023 4.908 4.284 1.00 87.94 210 TRP A CA 1
ATOM 1718 C C . TRP A 1 210 ? 1.943 3.382 4.059 1.00 87.94 210 TRP A C 1
ATOM 1720 O O . TRP A 1 210 ? 2.740 2.823 3.308 1.00 87.94 210 TRP A O 1
ATOM 1730 N N . ASN A 1 211 ? 0.934 2.703 4.625 1.00 88.69 211 ASN A N 1
ATOM 1731 C CA . ASN A 1 211 ? 0.675 1.274 4.401 1.00 88.69 211 ASN A CA 1
ATOM 1732 C C . ASN A 1 211 ? 0.506 0.942 2.911 1.00 88.69 211 ASN A C 1
ATOM 1734 O O . ASN A 1 211 ? 0.932 -0.112 2.435 1.00 88.69 211 ASN A O 1
ATOM 1738 N N . SER A 1 212 ? -0.121 1.841 2.152 1.00 90.81 212 SER A N 1
ATOM 1739 C CA . SER A 1 212 ? -0.264 1.692 0.709 1.00 90.81 212 SER A CA 1
ATOM 1740 C C . SER A 1 212 ? 1.078 1.843 -0.002 1.00 90.81 212 SER A C 1
ATOM 1742 O O . SER A 1 212 ? 1.339 1.091 -0.941 1.00 90.81 212 SER A O 1
ATOM 1744 N N . THR A 1 213 ? 1.926 2.769 0.453 1.00 93.38 213 THR A N 1
ATOM 1745 C CA . THR A 1 213 ? 3.289 2.965 -0.057 1.00 93.38 213 THR A CA 1
ATOM 1746 C C . THR A 1 213 ? 4.146 1.731 0.201 1.00 93.38 213 THR A C 1
ATOM 1748 O O . THR A 1 213 ? 4.751 1.222 -0.738 1.00 93.38 213 THR A O 1
ATOM 1751 N N . PHE A 1 214 ? 4.114 1.162 1.413 1.00 94.81 214 PHE A N 1
ATOM 1752 C CA . PHE A 1 214 ? 4.805 -0.093 1.725 1.00 94.81 214 PHE A CA 1
ATOM 1753 C C . PHE A 1 214 ? 4.377 -1.223 0.786 1.00 94.81 214 PHE A C 1
ATOM 1755 O O . PHE A 1 214 ? 5.217 -1.895 0.189 1.00 94.81 214 PHE A O 1
ATOM 1762 N N . ARG A 1 215 ? 3.063 -1.417 0.606 1.00 93.19 215 ARG A N 1
ATOM 1763 C CA . ARG A 1 215 ? 2.537 -2.465 -0.279 1.00 93.19 215 ARG A CA 1
ATOM 1764 C C . ARG A 1 215 ? 2.950 -2.235 -1.735 1.00 93.19 215 ARG A C 1
ATOM 1766 O O . ARG A 1 215 ? 3.291 -3.207 -2.407 1.00 93.19 215 ARG A O 1
ATOM 1773 N N . MET A 1 216 ? 2.940 -0.987 -2.212 1.00 95.50 216 MET A N 1
ATOM 1774 C CA . MET A 1 216 ? 3.407 -0.629 -3.555 1.00 95.50 216 MET A CA 1
ATOM 1775 C C . MET A 1 216 ? 4.891 -0.956 -3.717 1.00 95.50 216 MET A C 1
ATOM 1777 O O . MET A 1 216 ? 5.244 -1.646 -4.666 1.00 95.50 216 MET A O 1
ATOM 1781 N N . VAL A 1 217 ? 5.749 -0.516 -2.792 1.00 95.25 217 VAL A N 1
ATOM 1782 C CA . VAL A 1 217 ? 7.199 -0.761 -2.844 1.00 95.25 217 VAL A CA 1
ATOM 1783 C C . VAL A 1 217 ? 7.501 -2.257 -2.770 1.00 95.25 217 VAL A C 1
ATOM 1785 O O . VAL A 1 217 ? 8.207 -2.783 -3.627 1.00 95.25 217 VAL A O 1
ATOM 1788 N N . LYS A 1 218 ? 6.910 -2.973 -1.803 1.00 93.69 218 LYS A N 1
ATOM 1789 C CA . LYS A 1 218 ? 7.058 -4.428 -1.658 1.00 93.69 218 LYS A CA 1
ATOM 1790 C C . LYS A 1 218 ? 6.654 -5.153 -2.939 1.00 93.69 218 LYS A C 1
ATOM 1792 O O . LYS A 1 218 ? 7.368 -6.045 -3.379 1.00 93.69 218 LYS A O 1
ATOM 1797 N N . ARG A 1 219 ? 5.544 -4.748 -3.567 1.00 92.00 219 ARG A N 1
ATOM 1798 C CA . ARG A 1 219 ? 5.101 -5.294 -4.854 1.00 92.00 219 ARG A CA 1
ATOM 1799 C C . ARG A 1 219 ? 6.065 -4.937 -5.982 1.00 92.00 219 ARG A C 1
ATOM 1801 O O . ARG A 1 219 ? 6.437 -5.815 -6.744 1.00 92.00 219 ARG A O 1
ATOM 1808 N N . PHE A 1 220 ? 6.484 -3.686 -6.092 1.00 93.50 220 PHE A N 1
ATOM 1809 C CA . PHE A 1 220 ? 7.378 -3.218 -7.148 1.00 93.50 220 PHE A CA 1
ATOM 1810 C C . PHE A 1 220 ? 8.718 -3.965 -7.139 1.00 93.50 220 PHE A C 1
ATOM 1812 O O . PHE A 1 220 ? 9.194 -4.376 -8.192 1.00 93.50 220 PHE A O 1
ATOM 1819 N N . LEU A 1 221 ? 9.262 -4.248 -5.950 1.00 92.25 221 LEU A N 1
ATOM 1820 C CA . LEU A 1 221 ? 10.478 -5.047 -5.782 1.00 92.25 221 LEU A CA 1
ATOM 1821 C C . LEU A 1 221 ? 10.329 -6.490 -6.289 1.00 92.25 221 LEU A C 1
ATOM 1823 O O . LEU A 1 221 ? 11.284 -7.023 -6.838 1.00 92.25 221 LEU A O 1
ATOM 1827 N N . THR A 1 222 ? 9.139 -7.104 -6.203 1.00 89.56 222 THR A N 1
ATOM 1828 C CA . THR A 1 222 ? 8.907 -8.443 -6.801 1.00 89.56 222 THR A CA 1
ATOM 1829 C C . THR A 1 222 ? 8.976 -8.452 -8.331 1.00 89.56 222 THR A C 1
ATOM 1831 O O . THR A 1 222 ? 9.046 -9.515 -8.932 1.00 89.56 222 THR A O 1
ATOM 1834 N N . TYR A 1 223 ? 8.950 -7.277 -8.966 1.00 89.81 223 TYR A N 1
ATOM 1835 C CA . TYR A 1 223 ? 9.075 -7.112 -10.413 1.00 89.81 223 TYR A CA 1
ATOM 1836 C C . TYR A 1 223 ? 10.444 -6.547 -10.823 1.00 89.81 223 TYR A C 1
ATOM 1838 O O . TYR A 1 223 ? 10.603 -6.167 -11.985 1.00 89.81 223 TYR A O 1
ATOM 1846 N N . ARG A 1 224 ? 11.424 -6.477 -9.908 1.00 89.75 224 ARG A N 1
ATOM 1847 C CA . ARG A 1 224 ? 12.732 -5.839 -10.127 1.00 89.75 224 ARG A CA 1
ATOM 1848 C C . ARG A 1 224 ? 13.367 -6.262 -11.444 1.00 89.75 224 ARG A C 1
ATOM 1850 O O . ARG A 1 224 ? 13.687 -5.413 -12.267 1.00 89.75 224 ARG A O 1
ATOM 1857 N N . GLU A 1 225 ? 13.515 -7.558 -11.681 1.00 85.81 225 GLU A N 1
ATOM 1858 C CA . GLU A 1 225 ? 14.225 -8.085 -12.846 1.00 85.81 225 GLU A CA 1
ATOM 1859 C C . GLU A 1 225 ? 13.448 -7.832 -14.141 1.00 85.81 225 GLU A C 1
ATOM 1861 O O . GLU A 1 225 ? 14.038 -7.538 -15.179 1.00 85.81 225 GLU A O 1
ATOM 1866 N N . VAL A 1 226 ? 12.114 -7.920 -14.089 1.00 87.94 226 VAL A N 1
ATOM 1867 C CA . VAL A 1 226 ? 11.240 -7.660 -15.243 1.00 87.94 226 VAL A CA 1
ATOM 1868 C C . VAL A 1 226 ? 11.276 -6.183 -15.623 1.00 87.94 226 VAL A C 1
ATOM 1870 O O . VAL A 1 226 ? 11.362 -5.859 -16.804 1.00 87.94 226 VAL A O 1
ATOM 1873 N N . ILE A 1 227 ? 11.235 -5.292 -14.632 1.00 88.81 227 ILE A N 1
ATOM 1874 C CA . ILE A 1 227 ? 11.258 -3.841 -14.829 1.00 88.81 227 ILE A CA 1
ATOM 1875 C C . ILE A 1 227 ? 12.653 -3.381 -15.258 1.00 88.81 227 ILE A C 1
ATOM 1877 O O . ILE A 1 227 ? 12.764 -2.606 -16.203 1.00 88.81 227 ILE A O 1
ATOM 1881 N N . SER A 1 228 ? 13.724 -3.907 -14.662 1.00 87.25 228 SER A N 1
ATOM 1882 C CA . SER A 1 228 ? 15.096 -3.646 -15.115 1.00 87.25 228 SER A CA 1
ATOM 1883 C C . SER A 1 228 ? 15.299 -4.093 -16.566 1.00 87.25 228 SER A C 1
ATOM 1885 O O . SER A 1 228 ? 15.833 -3.335 -17.373 1.00 87.25 228 SER A O 1
ATOM 1887 N N . ALA A 1 229 ? 14.778 -5.267 -16.940 1.00 83.19 229 ALA A N 1
ATOM 1888 C CA . ALA A 1 229 ? 14.786 -5.756 -18.320 1.00 83.19 229 ALA A CA 1
ATOM 1889 C C . ALA A 1 229 ? 13.800 -5.027 -19.253 1.00 83.19 229 ALA A C 1
ATOM 1891 O O . ALA A 1 229 ? 13.812 -5.277 -20.453 1.00 83.19 229 ALA A O 1
ATOM 1892 N N . LEU A 1 230 ? 12.932 -4.158 -18.738 1.00 82.88 230 LEU A N 1
ATOM 1893 C CA . LEU A 1 230 ? 12.100 -3.263 -19.544 1.00 82.88 230 LEU A CA 1
ATOM 1894 C C . LEU A 1 230 ? 12.800 -1.915 -19.771 1.00 82.88 230 LEU A C 1
ATOM 1896 O O . LEU A 1 230 ? 12.659 -1.324 -20.837 1.00 82.88 230 LEU A O 1
ATOM 1900 N N . ILE A 1 231 ? 13.549 -1.431 -18.777 1.00 79.75 231 ILE A N 1
ATOM 1901 C CA . ILE A 1 231 ? 14.223 -0.128 -18.812 1.00 79.75 231 ILE A CA 1
ATOM 1902 C C . ILE A 1 231 ? 15.539 -0.210 -19.601 1.00 79.75 231 ILE A C 1
ATOM 1904 O O . ILE A 1 231 ? 15.748 0.599 -20.507 1.00 79.75 231 ILE A O 1
ATOM 1908 N N . ALA A 1 232 ? 16.401 -1.193 -19.308 1.00 72.38 232 ALA A N 1
ATOM 1909 C CA . ALA A 1 232 ? 17.743 -1.282 -19.893 1.00 72.38 232 ALA A CA 1
ATOM 1910 C C . ALA A 1 232 ? 17.738 -1.657 -21.395 1.00 72.38 232 ALA A C 1
ATOM 1912 O O . ALA A 1 232 ? 18.302 -0.910 -22.193 1.00 72.38 232 ALA A O 1
ATOM 1913 N N . PRO A 1 233 ? 17.045 -2.720 -21.849 1.00 62.78 233 PRO A N 1
ATOM 1914 C CA . PRO A 1 233 ? 16.903 -3.034 -23.269 1.00 62.78 233 PRO A CA 1
ATOM 1915 C C . PRO A 1 233 ? 15.547 -2.561 -23.827 1.00 62.78 233 PRO A C 1
ATOM 1917 O O . PRO A 1 233 ? 14.854 -3.305 -24.519 1.00 62.78 233 PRO A O 1
ATOM 1920 N N . SER A 1 234 ? 15.135 -1.325 -23.523 1.00 57.94 234 SER A N 1
ATOM 1921 C CA . SER A 1 234 ? 13.805 -0.789 -23.884 1.00 57.94 234 SER A CA 1
ATOM 1922 C C . SER A 1 234 ? 13.467 -0.834 -25.386 1.00 57.94 234 SER A C 1
ATOM 1924 O O . SER A 1 234 ? 12.294 -0.831 -25.746 1.00 57.94 234 SER A O 1
ATOM 1926 N N . HIS A 1 235 ? 14.475 -0.941 -26.257 1.00 56.41 235 HIS A N 1
ATOM 1927 C CA . HIS A 1 235 ? 14.338 -1.095 -27.710 1.00 56.41 235 HIS A CA 1
ATOM 1928 C C . HIS A 1 235 ? 13.993 -2.528 -28.168 1.00 56.41 235 HIS A C 1
ATOM 1930 O O . HIS A 1 235 ? 13.590 -2.715 -29.311 1.00 56.41 235 HIS A O 1
ATOM 1936 N N . LEU A 1 236 ? 14.146 -3.543 -27.307 1.00 54.53 236 LEU A N 1
ATOM 1937 C CA . LEU A 1 236 ? 13.879 -4.952 -27.643 1.00 54.53 236 LEU A CA 1
ATOM 1938 C C . LEU A 1 236 ? 12.425 -5.370 -27.410 1.00 54.53 236 LEU A C 1
ATOM 1940 O O . LEU A 1 236 ? 12.024 -6.469 -27.802 1.00 54.53 236 LEU A O 1
ATOM 1944 N N . VAL A 1 237 ? 11.622 -4.529 -26.756 1.00 62.72 237 VAL A N 1
ATOM 1945 C CA . VAL A 1 237 ? 10.198 -4.812 -26.597 1.00 62.72 237 VAL A CA 1
ATOM 1946 C C . VAL A 1 237 ? 9.481 -4.349 -27.864 1.00 62.72 237 VAL A C 1
ATOM 1948 O O . VAL A 1 237 ? 9.298 -3.154 -28.094 1.00 62.72 237 VAL A O 1
ATOM 1951 N N . LYS A 1 238 ? 9.116 -5.325 -28.704 1.00 60.88 238 LYS A N 1
ATOM 1952 C CA . LYS A 1 238 ? 8.334 -5.110 -29.926 1.00 60.88 238 LYS A CA 1
ATOM 1953 C C . LYS A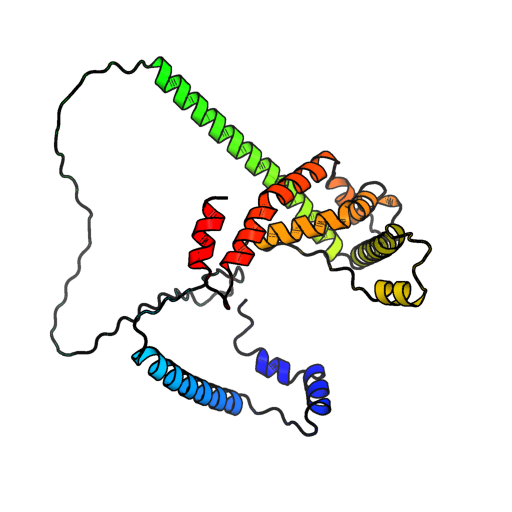 1 238 ? 7.043 -4.346 -29.581 1.00 60.88 238 LYS A C 1
ATOM 1955 O O . LYS A 1 238 ? 6.447 -4.583 -28.532 1.00 60.88 238 LYS A O 1
ATOM 1960 N N . ASP A 1 239 ? 6.657 -3.417 -30.452 1.00 66.00 239 ASP A N 1
ATOM 1961 C CA . ASP A 1 239 ? 5.412 -2.630 -30.392 1.00 66.00 239 ASP A CA 1
ATOM 1962 C C . ASP A 1 239 ? 5.332 -1.482 -29.360 1.00 66.00 239 ASP A C 1
ATOM 1964 O O . ASP A 1 239 ? 4.248 -0.932 -29.135 1.00 66.00 239 ASP A O 1
ATOM 1968 N N . LEU A 1 240 ? 6.447 -1.038 -28.757 1.00 68.94 240 LEU A N 1
ATOM 1969 C CA . LEU A 1 240 ? 6.440 0.235 -28.017 1.00 68.94 240 LEU A CA 1
ATOM 1970 C C . LEU A 1 240 ? 6.506 1.441 -28.957 1.00 68.94 240 LEU A C 1
ATOM 1972 O O . LEU A 1 240 ? 7.306 1.492 -29.887 1.00 68.94 240 LEU A O 1
ATOM 1976 N N . LYS A 1 241 ? 5.723 2.478 -28.645 1.00 74.69 241 LYS A N 1
ATOM 1977 C CA . LYS A 1 241 ? 5.840 3.781 -29.313 1.00 74.69 241 LYS A CA 1
ATOM 1978 C C . LYS A 1 241 ? 7.138 4.472 -28.880 1.00 74.69 241 LYS A C 1
ATOM 1980 O O . LYS A 1 241 ? 7.467 4.445 -27.694 1.00 74.69 241 LYS A O 1
ATOM 1985 N N . ASN A 1 242 ? 7.798 5.193 -29.790 1.00 71.44 242 ASN A N 1
ATOM 1986 C CA . ASN A 1 242 ? 9.062 5.905 -29.519 1.00 71.44 242 ASN A CA 1
ATOM 1987 C C . ASN A 1 242 ? 8.998 6.778 -28.246 1.00 71.44 242 ASN A C 1
ATOM 1989 O O . ASN A 1 242 ? 9.821 6.628 -27.350 1.00 71.44 242 ASN A O 1
ATOM 1993 N N . GLY A 1 243 ? 7.924 7.556 -28.058 1.00 74.69 243 GLY A N 1
ATOM 1994 C CA . GLY A 1 243 ? 7.755 8.384 -26.853 1.00 74.69 243 GLY A CA 1
ATOM 1995 C C . GLY A 1 243 ? 7.543 7.615 -25.534 1.00 74.69 243 GLY A C 1
ATOM 1996 O O . GLY A 1 243 ? 7.653 8.201 -24.458 1.00 74.69 243 GLY A O 1
ATOM 1997 N N . GLN A 1 244 ? 7.220 6.316 -25.573 1.00 74.94 244 GLN A N 1
ATOM 1998 C CA . GLN A 1 244 ? 7.199 5.457 -24.379 1.00 74.94 244 GLN A CA 1
ATOM 1999 C C . GLN A 1 244 ? 8.606 4.963 -24.037 1.00 74.94 244 GLN A C 1
ATOM 2001 O O . GLN A 1 244 ? 8.959 4.920 -22.859 1.00 74.94 244 GLN A O 1
ATOM 2006 N N . VAL A 1 245 ? 9.402 4.636 -25.057 1.00 73.88 245 VAL A N 1
ATOM 2007 C CA . VAL A 1 245 ? 10.808 4.239 -24.918 1.00 73.88 245 VAL A CA 1
ATOM 2008 C C . VAL A 1 245 ? 11.625 5.388 -24.329 1.00 73.88 245 VAL A C 1
ATOM 2010 O O . VAL A 1 245 ? 12.353 5.180 -23.361 1.00 73.88 245 VAL A O 1
ATOM 2013 N N . ASP A 1 246 ? 11.432 6.612 -24.823 1.00 75.88 246 AS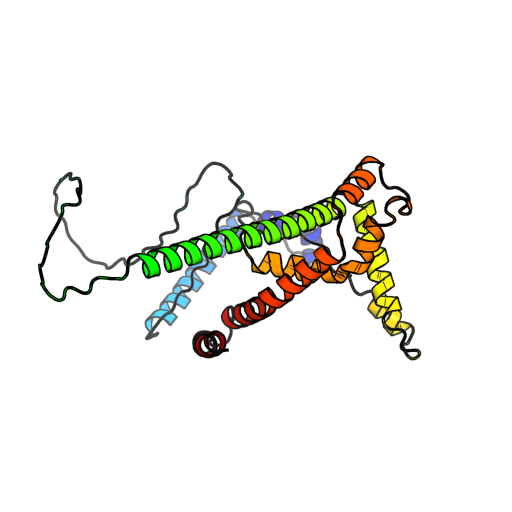P A N 1
ATOM 2014 C CA . ASP A 1 246 ? 12.144 7.795 -24.321 1.00 75.88 246 ASP A CA 1
ATOM 2015 C C . ASP A 1 246 ? 11.800 8.090 -22.855 1.00 75.88 246 ASP A C 1
ATOM 2017 O O . ASP A 1 246 ? 12.683 8.355 -22.039 1.00 75.88 246 ASP A O 1
ATOM 2021 N N . LYS A 1 247 ? 10.523 7.942 -22.476 1.00 79.19 247 LYS A N 1
ATOM 2022 C CA . LYS A 1 247 ? 10.095 8.065 -21.073 1.00 79.19 247 LYS A CA 1
ATOM 2023 C C . LYS A 1 247 ? 10.707 6.982 -20.188 1.00 79.19 247 LYS A C 1
ATOM 2025 O O . LYS A 1 247 ? 11.163 7.300 -19.095 1.00 79.19 247 LYS A O 1
ATOM 2030 N N . LEU A 1 248 ? 10.747 5.727 -20.642 1.00 76.62 248 LEU A N 1
ATOM 2031 C CA . LEU A 1 248 ? 11.389 4.636 -19.897 1.00 76.62 248 LEU A CA 1
ATOM 2032 C C . LEU A 1 248 ? 12.879 4.904 -19.672 1.00 76.62 248 LEU A C 1
ATOM 2034 O O . LEU A 1 248 ? 13.350 4.737 -18.549 1.00 76.62 248 LEU A O 1
ATOM 2038 N N . LYS A 1 249 ? 13.589 5.379 -20.701 1.00 75.50 249 LYS A N 1
ATOM 2039 C CA . LYS A 1 249 ? 14.999 5.777 -20.597 1.00 75.50 249 LYS A CA 1
ATOM 2040 C C . LYS A 1 249 ? 15.193 6.937 -19.618 1.00 75.50 249 LYS A C 1
ATOM 2042 O O . LYS A 1 249 ? 16.091 6.879 -18.787 1.00 75.50 249 LYS A O 1
ATOM 2047 N N . SER A 1 250 ? 14.307 7.936 -19.653 1.00 79.56 250 SER A N 1
ATOM 2048 C CA . SER A 1 250 ? 14.394 9.123 -18.787 1.00 79.56 250 SER A CA 1
ATOM 2049 C C . SER A 1 250 ? 14.287 8.824 -17.288 1.00 79.56 250 SER A C 1
ATOM 2051 O O . SER A 1 250 ? 14.719 9.629 -16.468 1.00 79.56 250 SER A O 1
ATOM 2053 N N . PHE A 1 251 ? 13.701 7.685 -16.900 1.00 75.25 251 PHE A N 1
ATOM 2054 C CA . PHE A 1 251 ? 13.529 7.371 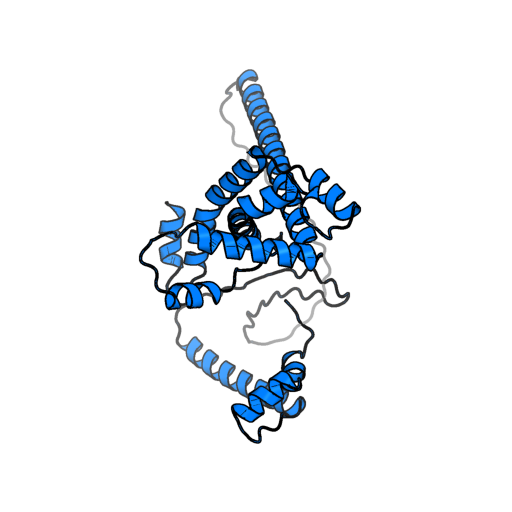-15.484 1.00 75.25 251 PHE A CA 1
ATOM 2055 C C . PHE A 1 251 ? 14.814 6.923 -14.789 1.00 75.25 251 PHE A C 1
ATOM 2057 O O . PHE A 1 251 ? 14.842 7.019 -13.561 1.00 75.25 251 PHE A O 1
ATOM 2064 N N . GLU A 1 252 ? 15.823 6.466 -15.547 1.00 71.56 252 GLU A N 1
ATOM 2065 C CA . GLU A 1 252 ? 17.128 5.974 -15.080 1.00 71.56 252 GLU A CA 1
ATOM 2066 C C . GLU A 1 252 ? 17.047 5.304 -13.698 1.00 71.56 252 GLU A C 1
ATOM 2068 O O . GLU A 1 252 ? 17.183 5.935 -12.641 1.00 71.56 252 GLU A O 1
ATOM 2073 N N . PHE A 1 253 ? 16.735 4.009 -13.710 1.00 81.62 253 PHE A N 1
ATOM 2074 C CA . PHE A 1 253 ? 16.502 3.231 -12.498 1.00 81.62 253 PHE A CA 1
ATOM 2075 C C . PHE A 1 253 ? 17.709 2.335 -12.211 1.00 81.62 253 PHE A C 1
ATOM 2077 O O . PHE A 1 253 ? 17.765 1.175 -12.620 1.00 81.62 253 PHE A O 1
ATOM 2084 N N . THR A 1 254 ? 18.707 2.921 -11.556 1.00 84.62 254 THR A N 1
ATOM 2085 C CA . THR A 1 254 ? 20.002 2.294 -11.266 1.00 84.62 254 THR A CA 1
ATOM 2086 C C . THR A 1 254 ? 19.910 1.229 -10.169 1.00 84.62 254 THR A C 1
ATOM 2088 O O . THR A 1 254 ? 18.938 1.174 -9.409 1.00 84.62 254 THR A O 1
ATOM 2091 N N . HIS A 1 255 ? 20.956 0.404 -10.041 1.00 87.12 255 HIS A N 1
ATOM 2092 C CA . HIS A 1 255 ? 21.108 -0.531 -8.918 1.00 87.12 255 HIS A CA 1
ATOM 2093 C C . HIS A 1 255 ? 20.990 0.171 -7.559 1.00 87.12 255 HIS A C 1
ATOM 2095 O O . HIS A 1 255 ? 20.228 -0.276 -6.708 1.00 87.12 255 HIS A O 1
ATOM 2101 N N . GLU A 1 256 ? 21.617 1.337 -7.411 1.00 88.62 256 GLU A N 1
ATOM 2102 C CA . GLU A 1 256 ? 21.535 2.149 -6.195 1.00 88.62 256 GLU A CA 1
ATOM 2103 C C . GLU A 1 256 ? 20.085 2.551 -5.852 1.00 88.62 256 GLU A C 1
ATOM 2105 O O . GLU A 1 256 ? 19.676 2.549 -4.691 1.00 88.62 256 GLU A O 1
ATOM 2110 N N . THR A 1 257 ? 19.261 2.858 -6.861 1.00 89.44 257 THR A N 1
ATOM 2111 C CA . THR A 1 257 ? 17.841 3.194 -6.655 1.00 89.44 257 THR A CA 1
ATOM 2112 C C . THR A 1 257 ? 17.047 1.983 -6.151 1.00 89.44 257 THR A C 1
ATOM 2114 O O . THR A 1 257 ? 16.186 2.122 -5.277 1.00 89.44 257 THR A O 1
ATOM 2117 N N . TRP A 1 258 ? 17.354 0.786 -6.663 1.00 93.19 258 TRP A N 1
ATOM 2118 C CA . TRP A 1 258 ? 16.775 -0.462 -6.163 1.00 93.19 258 TRP A CA 1
ATOM 2119 C C . TRP A 1 258 ? 17.157 -0.730 -4.708 1.00 93.19 258 TRP A C 1
ATOM 2121 O O . TRP A 1 258 ? 16.288 -1.097 -3.916 1.00 93.19 258 TRP A O 1
ATOM 2131 N N . ASP A 1 259 ? 18.415 -0.501 -4.342 1.00 92.94 259 ASP A N 1
ATOM 2132 C CA . ASP A 1 259 ? 18.908 -0.748 -2.986 1.00 92.94 259 ASP A CA 1
ATOM 2133 C C . ASP A 1 259 ? 18.311 0.246 -1.978 1.00 92.94 259 ASP A C 1
ATOM 2135 O O . ASP A 1 259 ? 17.928 -0.136 -0.866 1.00 92.94 259 ASP A O 1
ATOM 2139 N N . LYS A 1 260 ? 18.097 1.503 -2.393 1.00 92.44 260 LYS A N 1
ATOM 2140 C CA . LYS A 1 260 ? 17.332 2.498 -1.620 1.00 92.44 260 LYS A CA 1
ATOM 2141 C C . LYS A 1 260 ? 15.888 2.048 -1.383 1.00 92.44 260 LYS A C 1
ATOM 2143 O O . LYS A 1 260 ? 15.405 2.113 -0.253 1.00 92.44 260 LYS A O 1
ATOM 2148 N N . LEU A 1 261 ? 15.195 1.542 -2.409 1.00 94.50 261 LEU A N 1
ATOM 2149 C CA . LEU A 1 261 ? 13.841 0.991 -2.245 1.00 94.50 261 LEU A CA 1
ATOM 2150 C C . LEU A 1 261 ? 13.810 -0.242 -1.336 1.00 94.50 261 LEU A C 1
ATOM 2152 O O . LEU A 1 261 ? 12.887 -0.382 -0.533 1.00 94.50 261 LEU A O 1
ATOM 2156 N N . ALA A 1 262 ? 14.788 -1.139 -1.462 1.00 94.81 262 ALA A N 1
ATOM 2157 C CA . ALA A 1 262 ? 14.899 -2.321 -0.614 1.00 94.81 262 ALA A CA 1
ATOM 2158 C C . ALA A 1 262 ? 15.125 -1.932 0.854 1.00 94.81 262 ALA A C 1
ATOM 2160 O O . ALA A 1 262 ? 14.477 -2.480 1.748 1.00 94.81 262 ALA A O 1
ATOM 2161 N N . SER A 1 263 ? 15.970 -0.927 1.089 1.00 94.62 263 SER A N 1
ATOM 2162 C CA . SER A 1 263 ? 16.208 -0.349 2.413 1.00 94.62 263 SER A CA 1
ATOM 2163 C C . SER A 1 263 ? 14.931 0.258 2.993 1.00 94.62 263 SER A C 1
ATOM 2165 O O . SER A 1 263 ? 14.555 -0.068 4.117 1.00 94.62 263 SER A O 1
ATOM 2167 N N . LEU A 1 264 ? 14.200 1.050 2.200 1.00 94.25 264 LEU A N 1
ATOM 2168 C CA . LEU A 1 264 ? 12.910 1.611 2.604 1.00 94.25 264 LEU A CA 1
ATOM 2169 C C . LEU A 1 264 ? 11.894 0.509 2.946 1.00 94.25 264 LEU A C 1
ATOM 2171 O O . LEU A 1 264 ? 11.234 0.573 3.980 1.00 94.25 264 LEU A O 1
ATOM 2175 N N . LYS A 1 265 ? 11.799 -0.543 2.123 1.00 95.69 265 LYS A N 1
ATOM 2176 C CA . LYS A 1 265 ? 10.944 -1.710 2.390 1.00 95.69 265 LYS A CA 1
ATOM 2177 C C . LYS A 1 265 ? 11.298 -2.372 3.719 1.00 95.69 265 LYS A C 1
ATOM 2179 O O . LYS A 1 265 ? 10.382 -2.704 4.461 1.00 95.69 265 LYS A O 1
ATOM 2184 N N . ARG A 1 266 ? 12.589 -2.547 4.021 1.00 95.06 266 ARG A N 1
ATOM 2185 C CA . ARG A 1 266 ? 13.066 -3.134 5.283 1.00 95.06 266 ARG A CA 1
ATOM 2186 C C . ARG A 1 266 ? 12.673 -2.284 6.491 1.00 95.06 266 ARG A C 1
ATOM 2188 O O . ARG A 1 266 ? 12.212 -2.844 7.473 1.00 95.06 266 ARG A O 1
ATOM 2195 N N . ILE A 1 267 ? 12.802 -0.960 6.393 1.00 93.31 267 ILE A N 1
ATOM 2196 C CA . ILE A 1 267 ? 12.417 -0.029 7.467 1.00 93.31 267 ILE A CA 1
ATOM 2197 C C . ILE A 1 267 ? 10.901 -0.056 7.694 1.00 93.31 267 ILE A C 1
ATOM 2199 O O . ILE A 1 267 ? 10.449 -0.088 8.828 1.00 93.31 267 ILE A O 1
ATOM 2203 N N . MET A 1 268 ? 10.101 -0.085 6.625 1.00 93.12 268 MET A N 1
ATOM 2204 C CA . MET A 1 268 ? 8.634 -0.051 6.716 1.00 93.12 268 MET A CA 1
ATOM 2205 C C . MET A 1 268 ? 7.997 -1.388 7.138 1.00 93.12 268 MET A C 1
ATOM 2207 O O . MET A 1 268 ? 6.854 -1.411 7.597 1.00 93.12 268 MET A O 1
ATOM 2211 N N . GLU A 1 269 ? 8.689 -2.512 6.944 1.00 93.19 269 GLU A N 1
ATOM 2212 C CA . GLU A 1 269 ? 8.171 -3.857 7.222 1.00 93.19 269 GLU A CA 1
ATOM 2213 C C . GLU A 1 269 ? 7.778 -4.101 8.693 1.00 93.19 269 GLU A C 1
ATOM 2215 O O . GLU A 1 269 ? 6.646 -4.556 8.897 1.00 93.19 269 GLU A O 1
ATOM 2220 N N . PRO A 1 270 ? 8.597 -3.762 9.714 1.00 92.56 270 PRO A N 1
ATOM 2221 C CA . PRO A 1 270 ? 8.198 -3.909 11.116 1.00 92.56 270 PRO A CA 1
ATOM 2222 C C . PRO A 1 270 ? 6.961 -3.068 11.454 1.00 92.56 270 PRO A C 1
ATOM 2224 O O . PRO A 1 270 ? 6.010 -3.594 12.030 1.00 92.56 270 PRO A O 1
ATOM 2227 N N . PHE A 1 271 ? 6.889 -1.813 10.993 1.00 91.19 271 PHE A N 1
ATOM 2228 C CA . PHE A 1 271 ? 5.701 -0.975 11.191 1.00 91.19 271 PHE A CA 1
ATOM 2229 C C . PHE A 1 271 ? 4.457 -1.586 10.541 1.00 91.19 271 PHE A C 1
ATOM 2231 O O . PHE A 1 271 ? 3.356 -1.516 11.095 1.00 91.19 271 PHE A O 1
ATOM 2238 N N . SER A 1 272 ? 4.601 -2.203 9.359 1.00 91.56 272 SER A N 1
ATOM 2239 C CA . SER A 1 272 ? 3.480 -2.867 8.680 1.00 91.56 272 SER A CA 1
ATOM 2240 C C . SER A 1 272 ? 2.981 -4.069 9.464 1.00 91.56 272 SER A C 1
ATOM 2242 O O . SER A 1 272 ? 1.777 -4.337 9.443 1.00 91.56 272 SER A O 1
ATOM 2244 N N . TRP A 1 273 ? 3.881 -4.802 10.112 1.00 89.00 273 TRP A N 1
ATOM 2245 C CA . TRP A 1 273 ? 3.519 -5.934 10.949 1.00 89.00 273 TRP A CA 1
ATOM 2246 C C . TRP A 1 273 ? 2.838 -5.468 12.238 1.00 89.00 273 TRP A C 1
ATOM 2248 O O . TRP A 1 273 ? 1.715 -5.895 12.507 1.00 89.00 273 TRP A O 1
ATOM 2258 N N . ALA A 1 274 ? 3.435 -4.496 12.931 1.00 90.25 274 ALA A N 1
ATOM 2259 C CA . ALA A 1 274 ? 2.859 -3.828 14.095 1.00 90.25 274 ALA A CA 1
ATOM 2260 C C . ALA A 1 274 ? 1.440 -3.318 13.810 1.00 90.25 274 ALA A C 1
ATOM 2262 O O . ALA A 1 274 ? 0.489 -3.664 14.502 1.00 90.25 274 ALA A O 1
ATOM 2263 N N . THR A 1 275 ? 1.251 -2.583 12.713 1.00 89.31 275 THR A N 1
ATOM 2264 C CA . THR A 1 275 ? -0.068 -2.045 12.344 1.00 89.31 275 THR A CA 1
ATOM 2265 C C . THR A 1 275 ? -1.076 -3.142 12.051 1.00 89.31 275 THR A C 1
ATOM 2267 O O . THR A 1 275 ? -2.240 -3.024 12.429 1.00 89.31 275 THR A O 1
ATOM 2270 N N . LYS A 1 276 ? -0.653 -4.230 11.396 1.00 88.19 276 LYS A N 1
ATOM 2271 C CA . LYS A 1 276 ? -1.528 -5.379 11.150 1.00 88.19 276 LYS A CA 1
ATOM 2272 C C . LYS A 1 276 ? -1.977 -6.016 12.465 1.00 88.19 276 LYS A C 1
ATOM 2274 O O . LYS A 1 276 ? -3.145 -6.372 12.570 1.00 88.19 276 LYS A O 1
ATOM 2279 N N . MET A 1 277 ? -1.079 -6.136 13.440 1.00 87.06 277 MET A N 1
ATOM 2280 C CA . MET A 1 277 ? -1.418 -6.659 14.760 1.00 87.06 277 MET A CA 1
ATOM 2281 C C . MET A 1 277 ? -2.347 -5.721 15.529 1.00 87.06 277 MET A C 1
ATOM 2283 O O . MET A 1 277 ? -3.351 -6.175 16.063 1.00 87.06 277 MET A O 1
ATOM 2287 N N . LEU A 1 278 ? -2.066 -4.421 15.543 1.00 88.38 278 LEU A N 1
ATOM 2288 C CA . LEU A 1 278 ? -2.841 -3.445 16.315 1.00 88.38 278 LEU A CA 1
ATOM 2289 C C . LEU A 1 278 ? -4.198 -3.104 15.689 1.00 88.38 278 LEU A C 1
ATOM 2291 O O . LEU A 1 278 ? -5.098 -2.659 16.389 1.00 88.38 278 LEU A O 1
ATOM 2295 N N . SER A 1 279 ? -4.382 -3.365 14.392 1.00 86.62 279 SER A N 1
ATOM 2296 C CA . SER A 1 279 ? -5.669 -3.185 13.696 1.00 86.62 279 SER A CA 1
ATOM 2297 C C . SER A 1 279 ? -6.619 -4.386 13.844 1.00 86.62 279 SER A C 1
ATOM 2299 O O . SER A 1 279 ? -7.614 -4.480 13.116 1.00 86.62 279 SER A O 1
ATOM 2301 N N . GLY A 1 280 ? -6.294 -5.338 14.724 1.00 85.81 280 GLY A N 1
ATOM 2302 C CA . GLY A 1 280 ? -7.141 -6.485 15.039 1.00 85.81 280 GLY A CA 1
ATOM 2303 C C . GLY A 1 280 ? -8.511 -6.068 15.570 1.00 85.81 280 GLY A C 1
ATOM 2304 O O . GLY A 1 280 ? -8.642 -5.062 16.258 1.00 85.81 280 GLY A O 1
ATOM 2305 N N . ARG A 1 281 ? -9.549 -6.840 15.230 1.00 83.44 281 ARG A N 1
ATOM 2306 C CA . ARG A 1 281 ? -10.930 -6.612 15.707 1.00 83.44 281 ARG A CA 1
ATOM 2307 C C . ARG A 1 281 ? -11.511 -7.784 16.491 1.00 83.44 281 ARG A C 1
ATOM 2309 O O . ARG A 1 281 ? -12.587 -7.664 17.057 1.00 83.44 281 ARG A O 1
ATOM 2316 N N . THR A 1 282 ? -10.838 -8.930 16.457 1.00 87.88 282 THR A N 1
ATOM 2317 C CA . THR A 1 282 ? -11.312 -10.199 17.029 1.00 87.88 282 THR A CA 1
ATOM 2318 C C . THR A 1 282 ? -10.453 -10.663 18.204 1.00 87.88 282 THR A C 1
ATOM 2320 O O . THR A 1 282 ? -10.581 -11.805 18.625 1.00 87.88 282 THR A O 1
ATOM 2323 N N . TYR A 1 283 ? -9.534 -9.819 18.666 1.00 87.94 283 TYR A N 1
ATOM 2324 C CA . TYR A 1 283 ? -8.643 -10.053 19.798 1.00 87.94 283 TYR A CA 1
ATOM 2325 C C . TYR A 1 283 ? -8.259 -8.706 20.415 1.00 87.94 283 TYR A C 1
ATOM 2327 O O . TYR A 1 283 ? -8.355 -7.666 19.756 1.00 87.94 283 TYR A O 1
ATOM 2335 N N . GLU A 1 284 ? -7.817 -8.727 21.667 1.00 85.31 284 GLU A N 1
ATOM 2336 C CA . GLU A 1 284 ? -7.429 -7.548 22.430 1.00 85.31 284 GLU A CA 1
ATOM 2337 C C . GLU A 1 284 ? -6.115 -6.970 21.895 1.00 85.31 284 GLU A C 1
ATOM 2339 O O . GLU A 1 284 ? -5.040 -7.559 22.011 1.00 85.31 284 GLU A O 1
ATOM 2344 N N . THR A 1 285 ? -6.184 -5.781 21.303 1.00 89.94 285 THR A N 1
ATOM 2345 C CA . THR A 1 285 ? -5.017 -5.112 20.712 1.00 89.94 285 THR A CA 1
ATOM 2346 C C . THR A 1 285 ? -4.274 -4.227 21.709 1.00 89.94 285 THR A C 1
ATOM 2348 O O . THR A 1 285 ? -3.073 -4.015 21.548 1.00 89.94 285 THR A O 1
ATOM 2351 N N . LEU A 1 286 ? -4.950 -3.752 22.762 1.00 85.25 286 LEU A N 1
ATOM 2352 C CA . LEU A 1 286 ? -4.371 -2.839 23.752 1.00 85.25 286 LEU A CA 1
ATOM 2353 C C . LEU A 1 286 ? -3.216 -3.485 24.530 1.00 85.25 286 LEU A C 1
ATOM 2355 O O . LEU A 1 286 ? -2.163 -2.875 24.683 1.00 85.25 286 LEU A O 1
ATOM 2359 N N . ALA A 1 287 ? -3.375 -4.743 24.950 1.00 85.62 287 ALA A N 1
ATOM 2360 C CA . ALA A 1 287 ? -2.306 -5.490 25.615 1.00 85.62 287 ALA A CA 1
ATOM 2361 C C . ALA A 1 287 ? -1.100 -5.707 24.681 1.00 85.62 287 ALA A C 1
ATOM 2363 O O . ALA A 1 287 ? 0.049 -5.572 25.093 1.00 85.62 287 ALA A O 1
ATOM 2364 N N . ILE A 1 288 ? -1.356 -5.977 23.397 1.00 86.50 288 ILE A N 1
ATOM 2365 C CA . ILE A 1 288 ? -0.321 -6.190 22.374 1.00 86.50 288 ILE A CA 1
ATOM 2366 C C . ILE A 1 288 ? 0.462 -4.900 22.095 1.00 86.50 288 ILE A C 1
ATOM 2368 O O . ILE A 1 288 ? 1.669 -4.962 21.859 1.00 86.50 288 ILE A O 1
ATOM 2372 N N . ALA A 1 289 ? -0.191 -3.735 22.154 1.00 86.25 289 ALA A N 1
ATOM 2373 C CA . ALA A 1 289 ? 0.449 -2.439 21.933 1.00 86.25 289 ALA A CA 1
ATOM 2374 C C . ALA A 1 289 ? 1.667 -2.233 22.835 1.00 86.25 289 ALA A C 1
ATOM 2376 O O . ALA A 1 289 ? 2.711 -1.792 22.358 1.00 86.25 289 ALA A O 1
ATOM 2377 N N . GLN A 1 290 ? 1.572 -2.622 24.108 1.00 85.19 290 GLN A N 1
ATOM 2378 C CA . GLN A 1 290 ? 2.677 -2.485 25.053 1.00 85.19 290 GLN A CA 1
ATOM 2379 C C . GLN A 1 290 ? 3.915 -3.291 24.632 1.00 85.19 290 GLN A C 1
ATOM 2381 O O . GLN A 1 290 ? 5.036 -2.807 24.777 1.00 85.19 290 GLN A O 1
ATOM 2386 N N . PHE A 1 291 ? 3.724 -4.498 24.095 1.00 84.19 291 PHE A N 1
ATOM 2387 C CA . PHE A 1 291 ? 4.825 -5.334 23.615 1.00 84.19 291 PHE A CA 1
ATOM 2388 C C . PHE A 1 291 ? 5.434 -4.774 22.330 1.00 84.19 291 PHE A C 1
ATOM 2390 O O . PHE A 1 291 ? 6.651 -4.658 22.225 1.00 84.19 291 PHE A O 1
ATOM 2397 N N . VAL A 1 292 ? 4.588 -4.366 21.382 1.00 84.75 292 VAL A N 1
ATOM 2398 C CA . VAL A 1 292 ? 5.020 -3.814 20.090 1.00 84.75 292 VAL A CA 1
ATOM 2399 C C . VAL A 1 292 ? 5.822 -2.520 20.259 1.00 84.75 292 VAL A C 1
ATOM 2401 O O . VAL A 1 292 ? 6.758 -2.301 19.504 1.00 84.75 292 VAL A O 1
ATOM 2404 N N . MET A 1 293 ? 5.492 -1.680 21.245 1.00 79.06 293 MET A N 1
ATOM 2405 C CA . MET A 1 293 ? 6.217 -0.427 21.506 1.00 79.06 293 MET A CA 1
ATOM 2406 C C . MET A 1 293 ? 7.577 -0.618 22.194 1.00 79.06 293 MET A C 1
ATOM 2408 O O . MET A 1 293 ? 8.396 0.294 22.165 1.00 79.06 293 MET A O 1
ATOM 2412 N N . LYS A 1 294 ? 7.815 -1.767 22.838 1.00 76.19 294 LYS A N 1
ATOM 2413 C CA . LYS A 1 294 ? 9.063 -2.073 23.562 1.00 76.19 294 LYS A CA 1
ATOM 2414 C C . LYS A 1 294 ? 10.050 -2.933 22.758 1.00 76.19 294 LYS A C 1
ATOM 2416 O O . LYS A 1 294 ? 11.107 -3.266 23.288 1.00 76.19 294 LYS A O 1
ATOM 2421 N N . SER A 1 295 ? 9.676 -3.336 21.542 1.00 58.19 295 SER A N 1
ATOM 2422 C CA . SER A 1 295 ? 10.438 -4.231 20.655 1.00 58.19 295 SER A CA 1
ATOM 2423 C C . SER A 1 295 ? 11.196 -3.443 19.595 1.00 58.19 295 SER A C 1
ATOM 2425 O O . SER A 1 295 ? 12.321 -3.864 19.253 1.00 58.19 295 SER A O 1
#